Protein AF-A0A7C6RRM7-F1 (afdb_monomer)

Structure (mmCIF, N/CA/C/O backbone):
data_AF-A0A7C6RRM7-F1
#
_entry.id   AF-A0A7C6RRM7-F1
#
loop_
_atom_site.group_PDB
_atom_site.id
_atom_site.type_symbol
_atom_site.label_atom_id
_atom_site.label_alt_id
_atom_site.label_comp_id
_atom_site.label_asym_id
_atom_site.label_entity_id
_atom_site.label_seq_id
_atom_site.pdbx_PDB_ins_code
_atom_site.Cartn_x
_atom_site.Cartn_y
_atom_site.Cartn_z
_atom_site.occupancy
_atom_site.B_iso_or_equiv
_atom_site.auth_seq_id
_atom_site.auth_comp_id
_atom_site.auth_asym_id
_atom_site.auth_atom_id
_atom_site.pdbx_PDB_model_num
ATOM 1 N N . MET A 1 1 ? -4.087 -27.595 -9.707 1.00 68.62 1 MET A N 1
ATOM 2 C CA . MET A 1 1 ? -4.509 -26.189 -9.901 1.00 68.62 1 MET A CA 1
ATOM 3 C C . MET A 1 1 ? -3.865 -25.255 -8.878 1.00 68.62 1 MET A C 1
ATOM 5 O O . MET A 1 1 ? -2.987 -24.527 -9.290 1.00 68.62 1 MET A O 1
ATOM 9 N N . ARG A 1 2 ? -4.168 -25.316 -7.566 1.00 72.81 2 ARG A N 1
ATOM 10 C CA . ARG A 1 2 ? -3.547 -24.403 -6.569 1.00 72.81 2 ARG A CA 1
ATOM 11 C C . ARG A 1 2 ? -2.009 -24.411 -6.571 1.00 72.81 2 ARG A C 1
ATOM 13 O O . ARG A 1 2 ? -1.437 -23.334 -6.575 1.00 72.81 2 ARG A O 1
ATOM 20 N N . GLY A 1 3 ? -1.378 -25.591 -6.611 1.00 79.31 3 GLY A N 1
ATOM 21 C CA . GLY A 1 3 ? 0.086 -25.729 -6.716 1.00 79.31 3 GLY A CA 1
ATOM 22 C C . GLY A 1 3 ? 0.660 -25.016 -7.942 1.00 79.31 3 GLY A C 1
ATOM 23 O O . GLY A 1 3 ? 1.474 -24.122 -7.802 1.00 79.31 3 GLY A O 1
ATOM 24 N N . LEU A 1 4 ? 0.120 -25.308 -9.126 1.00 80.00 4 LEU A N 1
ATOM 25 C CA . LEU A 1 4 ? 0.524 -24.643 -10.371 1.00 80.00 4 LEU A CA 1
ATOM 26 C C . LEU A 1 4 ? 0.299 -23.122 -10.339 1.00 80.00 4 LEU A C 1
ATOM 28 O O . LEU A 1 4 ? 1.076 -22.380 -10.921 1.00 80.00 4 LEU A O 1
ATOM 32 N N . CYS A 1 5 ? -0.745 -22.642 -9.655 1.00 77.44 5 CYS A N 1
ATOM 33 C CA . CYS A 1 5 ? -0.981 -21.206 -9.505 1.00 77.44 5 CYS A CA 1
ATOM 34 C C . CYS A 1 5 ? 0.058 -20.536 -8.598 1.00 77.44 5 CYS A C 1
ATOM 36 O O . CYS A 1 5 ? 0.501 -19.448 -8.945 1.00 77.44 5 CYS A O 1
ATOM 38 N N . ILE A 1 6 ? 0.444 -21.151 -7.467 1.00 84.06 6 ILE A N 1
ATOM 39 C CA . ILE A 1 6 ? 1.493 -20.568 -6.612 1.00 84.06 6 ILE A CA 1
ATOM 40 C C . ILE A 1 6 ? 2.855 -20.652 -7.298 1.00 84.06 6 ILE A C 1
ATOM 42 O O . ILE A 1 6 ? 3.620 -19.711 -7.222 1.00 84.06 6 ILE A O 1
ATOM 46 N N . GLU A 1 7 ? 3.119 -21.725 -8.039 1.00 86.19 7 GLU A N 1
ATOM 47 C CA . GLU A 1 7 ? 4.369 -21.921 -8.773 1.00 86.19 7 GLU A CA 1
ATOM 48 C C . GLU A 1 7 ? 4.495 -20.941 -9.947 1.00 86.19 7 GLU A C 1
ATOM 50 O O . GLU A 1 7 ? 5.527 -20.304 -10.123 1.00 86.19 7 GLU A O 1
ATOM 55 N N . SER A 1 8 ? 3.414 -20.734 -10.705 1.00 85.25 8 SER A N 1
ATOM 56 C CA . SER A 1 8 ? 3.361 -19.711 -11.754 1.00 85.25 8 SER A CA 1
ATOM 57 C C . SER A 1 8 ? 3.483 -18.299 -11.183 1.00 85.25 8 SER A C 1
ATOM 59 O O . SER A 1 8 ? 4.168 -17.476 -11.774 1.00 85.25 8 SER A O 1
ATOM 61 N N . PHE A 1 9 ? 2.841 -18.012 -10.048 1.00 81.62 9 PHE A N 1
ATOM 62 C CA . PHE A 1 9 ? 2.938 -16.720 -9.365 1.00 81.62 9 PHE A CA 1
ATOM 63 C C . PHE A 1 9 ? 4.359 -16.469 -8.838 1.00 81.62 9 PHE A C 1
ATOM 65 O O . PHE A 1 9 ? 4.934 -15.413 -9.082 1.00 81.62 9 PHE A O 1
ATOM 72 N N . ASN A 1 10 ? 4.960 -17.466 -8.194 1.00 90.56 10 ASN A N 1
ATOM 73 C CA . ASN A 1 10 ? 6.333 -17.418 -7.706 1.00 90.56 10 ASN A CA 1
ATOM 74 C C . ASN A 1 10 ? 7.335 -17.214 -8.849 1.00 90.56 10 ASN A C 1
ATOM 76 O O . ASN A 1 10 ? 8.242 -16.401 -8.712 1.00 90.56 10 ASN A O 1
ATOM 80 N N . ASN A 1 11 ? 7.133 -17.867 -9.998 1.00 88.12 11 ASN A N 1
ATOM 81 C CA . ASN A 1 11 ? 7.973 -17.676 -11.183 1.00 88.12 11 ASN A CA 1
ATOM 82 C C . ASN A 1 11 ? 7.805 -16.293 -11.828 1.00 88.12 11 ASN A C 1
ATOM 84 O O . ASN A 1 11 ? 8.796 -15.685 -12.221 1.00 88.12 11 ASN A O 1
ATOM 88 N N . GLU A 1 12 ? 6.575 -15.784 -11.929 1.00 86.12 12 GLU A N 1
ATOM 89 C CA . GLU A 1 12 ? 6.289 -14.468 -12.522 1.00 86.12 12 GLU A CA 1
ATOM 90 C C . GLU A 1 12 ? 6.879 -13.326 -11.675 1.00 86.12 12 GLU A C 1
ATOM 92 O O . GLU A 1 12 ? 7.371 -12.332 -12.210 1.00 86.12 12 GLU A O 1
ATOM 97 N N . TYR A 1 13 ? 6.849 -13.474 -10.346 1.00 80.94 13 TYR A N 1
ATOM 98 C CA . TYR A 1 13 ? 7.206 -12.412 -9.401 1.00 80.94 13 TYR A CA 1
ATOM 99 C C . TYR A 1 13 ? 8.502 -12.662 -8.612 1.00 80.94 13 TYR A C 1
ATOM 101 O O . TYR A 1 13 ? 8.890 -11.813 -7.810 1.00 80.94 13 TYR A O 1
ATOM 109 N N . GLY A 1 14 ? 9.197 -13.781 -8.843 1.00 84.00 14 GLY A N 1
ATOM 110 C CA . GLY A 1 14 ? 10.448 -14.136 -8.160 1.00 84.00 14 GLY A CA 1
ATOM 111 C C . GLY A 1 14 ? 10.284 -14.368 -6.654 1.00 84.00 14 GLY A C 1
ATOM 112 O O . GLY A 1 14 ? 11.132 -13.942 -5.871 1.00 84.00 14 GLY A O 1
ATOM 113 N N . LEU A 1 15 ? 9.174 -14.983 -6.248 1.00 90.00 15 LEU A N 1
ATOM 114 C CA . LEU A 1 15 ? 8.825 -15.258 -4.849 1.00 90.00 15 LEU A CA 1
ATOM 115 C C . LEU A 1 15 ? 9.043 -16.739 -4.514 1.00 90.00 15 LEU A C 1
ATOM 117 O O . LEU A 1 15 ? 9.155 -17.567 -5.411 1.00 90.00 15 LEU A O 1
ATOM 121 N N . ASP A 1 16 ? 9.064 -17.081 -3.225 1.00 86.38 16 ASP A N 1
ATOM 122 C CA . ASP A 1 16 ? 9.155 -18.474 -2.750 1.00 86.38 16 ASP A CA 1
ATOM 123 C C . ASP A 1 16 ? 8.036 -18.792 -1.741 1.00 86.38 16 ASP A C 1
ATOM 125 O O . ASP A 1 16 ? 8.230 -19.378 -0.675 1.00 86.38 16 ASP A O 1
ATOM 129 N N . ASP A 1 17 ? 6.827 -18.316 -2.050 1.00 79.75 17 ASP A N 1
ATOM 130 C CA . ASP A 1 17 ? 5.671 -18.486 -1.179 1.00 79.75 17 ASP A CA 1
ATOM 131 C C . ASP A 1 17 ? 5.165 -19.933 -1.186 1.00 79.75 17 ASP A C 1
ATOM 133 O O . ASP A 1 17 ? 4.910 -20.533 -2.235 1.00 79.75 17 ASP A O 1
ATOM 137 N N . VAL A 1 18 ? 4.935 -20.482 0.011 1.00 83.12 18 VAL A N 1
ATOM 138 C CA . VAL A 1 18 ? 4.423 -21.845 0.203 1.00 83.12 18 VAL A CA 1
ATOM 139 C C . VAL A 1 18 ? 2.915 -21.836 0.458 1.00 83.12 18 VAL A C 1
ATOM 141 O O . VAL A 1 18 ? 2.377 -21.104 1.295 1.00 83.12 18 VAL A O 1
ATOM 144 N N . LEU A 1 19 ? 2.199 -22.724 -0.235 1.00 74.56 19 LEU A N 1
ATOM 145 C CA . LEU A 1 19 ? 0.764 -22.928 -0.043 1.00 74.56 19 LEU A CA 1
ATOM 146 C C . LEU A 1 19 ? 0.442 -23.441 1.366 1.00 74.56 19 LEU A C 1
ATOM 148 O O . LEU A 1 19 ? 0.685 -24.599 1.692 1.00 74.56 19 LEU A O 1
ATOM 152 N N . LYS A 1 20 ? -0.236 -22.609 2.165 1.00 72.56 20 LYS A N 1
ATOM 153 C CA . LYS A 1 20 ? -0.819 -23.039 3.447 1.00 72.56 20 LYS A CA 1
ATOM 154 C C . LYS A 1 20 ? -1.855 -24.154 3.259 1.00 72.56 20 LYS A C 1
ATOM 156 O O . LYS A 1 20 ? -2.631 -24.151 2.287 1.00 72.56 20 LYS A O 1
ATOM 161 N N . GLU A 1 21 ? -1.910 -25.040 4.253 1.00 68.81 21 GLU A N 1
ATOM 162 C CA . GLU A 1 21 ? -2.801 -26.199 4.309 1.00 68.81 21 GLU A CA 1
ATOM 163 C C . GLU A 1 21 ? -4.279 -25.806 4.120 1.00 68.81 21 GLU A C 1
ATOM 165 O O . GLU A 1 21 ? -4.737 -24.721 4.508 1.00 68.81 21 GLU A O 1
ATOM 170 N N . LYS A 1 22 ? -5.047 -26.665 3.439 1.00 62.25 22 LYS A N 1
ATOM 171 C CA . LYS A 1 22 ? -6.443 -26.370 3.098 1.00 62.25 22 LYS A CA 1
ATOM 172 C C . LYS A 1 22 ? -7.345 -26.642 4.303 1.00 62.25 22 LYS A C 1
ATOM 174 O O . LYS A 1 22 ? -7.806 -27.759 4.496 1.00 62.25 22 LYS A O 1
ATOM 179 N N . LEU A 1 23 ? -7.674 -25.592 5.048 1.00 58.84 23 LEU A N 1
ATOM 180 C CA . LEU A 1 23 ? -8.719 -25.656 6.071 1.00 58.84 23 LEU A CA 1
ATOM 181 C C . LEU A 1 23 ? -10.095 -25.927 5.434 1.00 58.84 23 LEU A C 1
ATOM 183 O O . LEU A 1 23 ? -10.412 -25.420 4.348 1.00 58.84 23 LEU A O 1
ATOM 187 N N . LYS A 1 24 ? -10.920 -26.739 6.105 1.00 58.12 24 LYS A N 1
ATOM 188 C CA . LYS A 1 24 ? -12.284 -27.075 5.666 1.00 58.12 24 LYS A CA 1
ATOM 189 C C . LYS A 1 24 ? -13.084 -25.777 5.465 1.00 58.12 24 LYS A C 1
ATOM 191 O O . LYS A 1 24 ? -13.143 -24.952 6.365 1.00 58.12 24 LYS A O 1
ATOM 196 N N . GLY A 1 25 ? -13.663 -25.586 4.274 1.00 56.91 25 GLY A N 1
ATOM 197 C CA . GLY A 1 25 ? -14.498 -24.416 3.953 1.00 56.91 25 GLY A CA 1
ATOM 198 C C . GLY A 1 25 ? -13.855 -23.318 3.094 1.00 56.91 25 GLY A C 1
ATOM 199 O O . GLY A 1 25 ? -14.568 -22.482 2.559 1.00 56.91 25 GLY A O 1
ATOM 200 N N . ARG A 1 26 ? -12.540 -23.349 2.847 1.00 50.28 26 ARG A N 1
ATOM 201 C CA . ARG A 1 26 ? -11.807 -22.266 2.152 1.00 50.28 26 ARG A CA 1
ATOM 202 C C . ARG A 1 26 ? -12.079 -22.048 0.644 1.00 50.28 26 ARG A C 1
ATOM 204 O O . ARG A 1 26 ? -11.378 -21.251 0.029 1.00 50.28 26 ARG A O 1
ATOM 211 N N . ASN A 1 27 ? -13.059 -22.737 0.052 1.00 49.09 27 ASN A N 1
ATOM 212 C CA . ASN A 1 27 ? -13.403 -22.640 -1.380 1.00 49.09 27 ASN A CA 1
ATOM 213 C C . ASN A 1 27 ? -14.927 -22.580 -1.648 1.00 49.09 27 ASN A C 1
ATOM 215 O O . ASN A 1 27 ? -15.350 -22.788 -2.783 1.00 49.09 27 ASN A O 1
ATOM 219 N N . LYS A 1 28 ? -15.758 -22.371 -0.621 1.00 54.41 28 LYS A N 1
ATOM 220 C CA . LYS A 1 28 ? -17.161 -21.970 -0.793 1.00 54.41 28 LYS A CA 1
ATOM 221 C C . LYS A 1 28 ? -17.294 -20.584 -0.185 1.00 54.41 28 LYS A C 1
ATOM 223 O O . LYS A 1 28 ? -16.720 -20.357 0.878 1.00 54.41 28 LYS A O 1
ATOM 228 N N . ASP A 1 29 ? -18.064 -19.709 -0.819 1.00 49.47 29 ASP A N 1
ATOM 229 C CA . ASP A 1 29 ? -18.588 -18.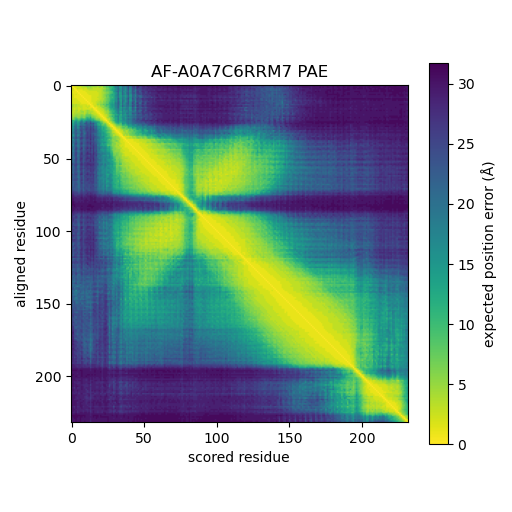530 -0.138 1.00 49.47 29 ASP A CA 1
ATOM 230 C C . ASP A 1 29 ? -19.500 -19.042 0.980 1.00 49.47 29 ASP A C 1
ATOM 232 O O . ASP A 1 29 ? -20.650 -19.418 0.759 1.00 49.47 29 ASP A O 1
ATOM 236 N N . ILE A 1 30 ? -18.934 -19.195 2.177 1.00 51.41 30 ILE A N 1
ATOM 237 C CA . ILE A 1 30 ? -19.696 -19.536 3.371 1.00 51.41 30 ILE A CA 1
ATOM 238 C C . ILE A 1 30 ? -20.401 -18.245 3.750 1.00 51.41 30 ILE A C 1
ATOM 240 O O . ILE A 1 30 ? -19.749 -17.265 4.119 1.00 51.41 30 ILE A O 1
ATOM 244 N N . ASN A 1 31 ? -21.727 -18.229 3.620 1.00 59.38 31 ASN A N 1
ATOM 245 C CA . ASN A 1 31 ? -22.521 -17.115 4.109 1.00 59.38 31 ASN A CA 1
ATOM 246 C C . ASN A 1 31 ? -22.167 -16.911 5.588 1.00 59.38 31 ASN A C 1
ATOM 248 O O . ASN A 1 31 ? -22.009 -17.886 6.320 1.00 59.38 31 ASN A O 1
ATOM 252 N N . SER A 1 32 ? -22.049 -15.671 6.062 1.00 54.38 32 SER A N 1
ATOM 253 C CA . SER A 1 32 ? -21.745 -15.414 7.477 1.00 54.38 32 SER A CA 1
ATOM 254 C C . SER A 1 32 ? -22.730 -16.117 8.427 1.00 54.38 32 SER A C 1
ATOM 256 O O . SER A 1 32 ? -22.376 -16.410 9.568 1.00 54.38 32 SER A O 1
ATOM 258 N N . LYS A 1 33 ? -23.942 -16.443 7.952 1.00 60.25 33 LYS A N 1
ATOM 259 C CA . LYS A 1 33 ? -24.956 -17.279 8.622 1.00 60.25 33 LYS A CA 1
ATOM 260 C C . LYS A 1 33 ? -24.525 -18.727 8.889 1.00 60.25 33 LYS A C 1
ATOM 262 O O . LYS A 1 33 ? -24.956 -19.286 9.887 1.00 60.25 33 LYS A O 1
ATOM 267 N N . ASP A 1 34 ? -23.648 -19.285 8.063 1.00 53.22 34 ASP A N 1
ATOM 268 C CA . ASP A 1 34 ? -23.194 -20.681 8.119 1.00 53.22 34 ASP A CA 1
ATOM 269 C C . ASP A 1 34 ? -21.857 -20.836 8.881 1.00 53.22 34 ASP A C 1
ATOM 271 O O . ASP A 1 34 ? -21.291 -21.926 8.970 1.00 53.22 34 ASP A O 1
ATOM 275 N N . MET A 1 35 ? -21.322 -19.739 9.434 1.00 66.50 35 MET A N 1
ATOM 276 C CA . MET A 1 35 ? -20.159 -19.746 10.324 1.00 66.50 35 MET A CA 1
ATOM 277 C C . MET A 1 35 ? -20.611 -19.811 11.788 1.00 66.50 35 MET A C 1
ATOM 279 O O . MET A 1 35 ? -20.735 -18.782 12.454 1.00 66.50 35 MET A O 1
ATOM 283 N N . ASP A 1 36 ? -20.806 -21.021 12.318 1.00 63.09 36 ASP A N 1
ATOM 284 C CA . ASP A 1 36 ? -21.292 -21.252 13.692 1.00 63.09 36 ASP A CA 1
ATOM 285 C C . ASP A 1 36 ? -20.522 -20.465 14.768 1.00 63.09 36 ASP A C 1
ATOM 287 O O . ASP A 1 36 ? -21.114 -19.961 15.723 1.00 63.09 36 ASP A O 1
ATOM 291 N N . GLY A 1 37 ? -19.199 -20.327 14.623 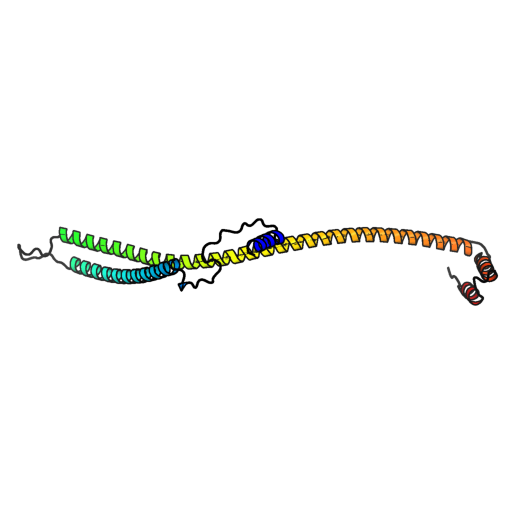1.00 66.75 37 GLY A N 1
ATOM 292 C CA . GLY A 1 37 ? -18.369 -19.545 15.547 1.00 66.75 37 GLY A CA 1
ATOM 293 C C . GLY A 1 37 ? -18.660 -18.042 15.490 1.00 66.75 37 GLY A C 1
ATOM 294 O O . GLY A 1 37 ? -18.801 -17.397 16.528 1.00 66.75 37 GLY A O 1
ATOM 295 N N . TYR A 1 38 ? -18.823 -17.496 14.283 1.00 62.19 38 TYR A N 1
ATOM 296 C CA . TYR A 1 38 ? -19.158 -16.088 14.072 1.00 62.19 38 TYR A CA 1
ATOM 297 C C . TYR A 1 38 ? -20.572 -15.771 14.573 1.00 62.19 38 TYR A C 1
ATOM 299 O O . TYR A 1 38 ? -20.766 -14.775 15.266 1.00 62.19 38 TYR A O 1
ATOM 307 N N . GLN A 1 39 ? -21.549 -16.646 14.307 1.00 70.12 39 GLN A N 1
ATOM 308 C CA . GLN A 1 39 ? -22.919 -16.467 14.796 1.00 70.12 39 GLN A CA 1
ATOM 309 C C . GLN A 1 39 ? -23.009 -16.539 16.321 1.00 70.12 39 GLN A C 1
ATOM 311 O O . GLN A 1 39 ? -23.685 -15.715 16.934 1.00 70.12 39 GLN A O 1
ATOM 316 N N . LYS A 1 40 ? -22.287 -17.469 16.962 1.00 71.25 40 LYS A N 1
ATOM 317 C CA . LYS A 1 40 ? -22.191 -17.523 18.431 1.00 71.25 40 LYS A CA 1
ATOM 318 C C . LYS A 1 40 ? -21.611 -16.233 19.003 1.00 71.25 40 LYS A C 1
ATOM 320 O O . LYS A 1 40 ? -22.203 -15.672 19.922 1.00 71.25 40 LYS A O 1
ATOM 325 N N . MET A 1 41 ? -20.512 -15.741 18.429 1.00 69.56 41 MET A N 1
ATOM 326 C CA . MET A 1 41 ? -19.883 -14.491 18.856 1.00 69.56 41 MET A CA 1
ATOM 327 C C . MET A 1 41 ? -20.827 -13.294 18.686 1.00 69.56 41 MET A C 1
ATOM 329 O O . MET A 1 41 ? -21.031 -12.544 19.635 1.00 69.56 41 MET A O 1
ATOM 333 N N . LYS A 1 42 ? -21.454 -13.149 17.511 1.00 71.12 42 LYS A N 1
ATOM 334 C CA . LYS A 1 42 ? -22.408 -12.072 17.216 1.00 71.12 42 LYS A CA 1
ATOM 335 C C . LYS A 1 42 ? -23.591 -12.079 18.185 1.00 71.12 42 LYS A C 1
ATOM 337 O O . LYS A 1 42 ? -23.916 -11.053 18.772 1.00 71.12 42 LYS A O 1
ATOM 342 N N . ASN A 1 43 ? -24.188 -13.247 18.416 1.00 74.44 43 ASN A N 1
ATOM 343 C CA . ASN A 1 43 ? -25.290 -13.399 19.365 1.00 74.44 43 ASN A CA 1
ATOM 344 C C . ASN A 1 43 ? -24.873 -13.069 20.804 1.00 74.44 43 ASN A C 1
ATOM 346 O O . ASN A 1 43 ? -25.682 -12.576 21.587 1.00 74.44 43 ASN A O 1
ATOM 350 N N . GLN A 1 44 ? -23.630 -13.368 21.179 1.00 70.19 44 GLN A N 1
ATOM 351 C CA . GLN A 1 44 ? -23.111 -13.071 22.508 1.00 70.19 44 GLN A CA 1
ATOM 352 C C . GLN A 1 44 ? -22.823 -11.579 22.694 1.00 70.19 44 GLN A C 1
ATOM 354 O O . GLN A 1 44 ? -23.139 -11.043 23.753 1.00 70.19 44 GLN A O 1
ATOM 359 N N . LEU A 1 45 ? -22.319 -10.906 21.658 1.00 72.50 45 LEU A N 1
ATOM 360 C CA . LEU A 1 45 ? -22.134 -9.456 21.644 1.00 72.50 45 LEU A CA 1
ATOM 361 C C . LEU A 1 45 ? -23.475 -8.728 21.804 1.00 72.50 45 LEU A C 1
ATOM 363 O O . LEU A 1 45 ? -23.614 -7.887 22.685 1.00 72.50 45 LEU A O 1
ATOM 367 N N . GLU A 1 46 ? -24.493 -9.137 21.042 1.00 76.56 46 GLU A N 1
ATOM 368 C CA . GLU A 1 46 ? -25.840 -8.560 21.130 1.00 76.56 46 GLU A CA 1
ATOM 369 C C . GLU A 1 46 ? -26.440 -8.741 22.535 1.00 76.56 46 GLU A C 1
ATOM 371 O O . GLU A 1 46 ? -26.953 -7.803 23.144 1.00 76.56 46 GLU A O 1
ATOM 376 N N . LYS A 1 47 ? -26.300 -9.944 23.113 1.00 76.50 47 LYS A N 1
ATOM 377 C CA . LYS A 1 47 ? -26.726 -10.222 24.495 1.00 76.50 47 LYS A CA 1
ATOM 378 C C . LYS A 1 47 ? -25.983 -9.362 25.514 1.00 76.50 47 LYS A C 1
ATOM 380 O O . LYS A 1 47 ? -26.586 -8.949 26.502 1.00 76.50 47 LYS A O 1
ATOM 385 N N . ASN A 1 48 ? -24.690 -9.129 25.314 1.00 76.94 48 ASN A N 1
ATOM 386 C CA . ASN A 1 48 ? -23.892 -8.304 26.212 1.00 76.94 48 ASN A CA 1
ATOM 387 C C . ASN A 1 48 ? -24.295 -6.829 26.113 1.00 76.94 48 ASN A C 1
ATOM 389 O O . ASN A 1 48 ? -24.457 -6.198 27.151 1.00 76.94 48 ASN A O 1
ATOM 393 N N . LYS A 1 49 ? -24.577 -6.315 24.911 1.00 78.25 49 LYS A N 1
ATOM 394 C CA . LYS A 1 49 ? -25.097 -4.957 24.706 1.00 78.25 49 LYS A CA 1
ATOM 395 C C . LYS A 1 49 ? -26.419 -4.725 25.443 1.00 78.25 49 LYS A C 1
ATOM 397 O O . LYS A 1 49 ? -26.541 -3.773 26.207 1.00 78.25 49 LYS A O 1
ATOM 402 N N . VAL A 1 50 ? -27.367 -5.657 25.315 1.00 82.12 50 VAL A N 1
ATOM 403 C CA . VAL A 1 50 ? -28.639 -5.604 26.061 1.00 82.12 50 VAL A CA 1
ATOM 404 C C . VAL A 1 50 ? -28.405 -5.640 27.576 1.00 82.12 50 VAL A C 1
ATOM 406 O O . VAL A 1 50 ? -29.055 -4.914 28.326 1.00 82.12 50 VAL A O 1
ATOM 409 N N . LYS A 1 51 ? -27.465 -6.467 28.055 1.00 80.31 51 LYS A N 1
ATOM 410 C CA . LYS A 1 51 ? -27.107 -6.505 29.482 1.00 80.31 51 LYS A CA 1
ATOM 411 C C . LYS A 1 51 ? -26.504 -5.184 29.963 1.00 80.31 51 LYS A C 1
ATOM 413 O O . LYS A 1 51 ? -26.841 -4.778 31.070 1.00 80.31 51 LYS A O 1
ATOM 418 N N . LEU A 1 52 ? -25.665 -4.528 29.156 1.00 82.00 52 LEU A N 1
ATOM 419 C CA . LEU A 1 52 ? -25.068 -3.220 29.460 1.00 82.00 52 LEU A CA 1
ATOM 420 C C . LEU A 1 52 ? -26.146 -2.128 29.567 1.00 82.00 52 LEU A C 1
ATOM 422 O O . LEU A 1 52 ? -26.169 -1.387 30.545 1.00 82.00 52 LEU A O 1
ATOM 426 N N . GLU A 1 53 ? -27.118 -2.089 28.652 1.00 83.31 53 GLU A N 1
ATOM 427 C CA . GLU A 1 53 ? -28.256 -1.154 28.739 1.00 83.31 53 GLU A CA 1
ATOM 428 C C . GLU A 1 53 ? -29.140 -1.406 29.972 1.00 83.31 53 GLU A C 1
ATOM 430 O O . GLU A 1 53 ? -29.605 -0.477 30.638 1.00 83.31 53 GLU A O 1
ATOM 435 N N . GLN A 1 54 ? -29.388 -2.672 30.318 1.00 83.94 54 GLN A N 1
ATOM 436 C CA . GLN A 1 54 ? -30.135 -3.016 31.531 1.00 83.94 54 GLN A CA 1
ATOM 437 C C . GLN A 1 54 ? -29.379 -2.625 32.804 1.00 83.94 54 GLN A C 1
ATOM 439 O O . GLN A 1 54 ? -29.990 -2.164 33.770 1.00 83.94 54 GLN A O 1
ATOM 444 N N . ALA A 1 55 ? -28.065 -2.826 32.809 1.00 81.88 55 ALA A N 1
ATOM 445 C CA . ALA A 1 55 ? -27.161 -2.420 33.871 1.00 81.88 55 ALA A CA 1
ATOM 446 C C . ALA A 1 55 ? -27.166 -0.898 34.073 1.00 81.88 55 ALA A C 1
ATOM 448 O O . ALA A 1 55 ? -27.338 -0.445 35.202 1.00 81.88 55 ALA A O 1
ATOM 449 N N . ASP A 1 56 ? -27.076 -0.125 32.991 1.00 83.69 56 ASP A N 1
ATOM 450 C CA . ASP A 1 56 ? -27.140 1.340 33.014 1.00 83.69 56 ASP A CA 1
ATOM 451 C C . ASP A 1 56 ? -28.454 1.845 33.631 1.00 83.69 56 ASP A C 1
ATOM 453 O O . ASP A 1 56 ? -28.472 2.661 34.553 1.00 83.69 56 ASP A O 1
ATOM 457 N N . ASN A 1 57 ? -29.581 1.272 33.200 1.00 87.62 57 ASN A N 1
ATOM 458 C CA . ASN A 1 57 ? -30.893 1.608 33.750 1.00 87.62 57 ASN A CA 1
ATOM 459 C C . ASN A 1 57 ? -31.022 1.255 35.241 1.00 87.62 57 ASN A C 1
ATOM 461 O O . ASN A 1 57 ? -31.641 1.999 36.003 1.00 87.62 57 ASN A O 1
ATOM 465 N N . LYS A 1 58 ? -30.458 0.120 35.674 1.00 87.06 58 LYS A N 1
ATOM 466 C CA . LYS A 1 58 ? -30.420 -0.260 37.096 1.00 87.06 58 LYS A CA 1
ATOM 467 C C . LYS A 1 58 ? -29.532 0.681 37.902 1.00 87.06 58 LYS A C 1
ATOM 469 O O . LYS A 1 58 ? -29.926 1.058 38.999 1.00 87.06 58 LYS A O 1
ATOM 474 N N . SER A 1 59 ? -28.398 1.090 37.346 1.00 88.50 59 SER A N 1
ATOM 475 C CA . SER A 1 59 ? -27.478 2.035 37.971 1.00 88.50 59 SER A CA 1
ATOM 476 C C . SER A 1 59 ? -28.133 3.400 38.204 1.00 88.50 59 SER A C 1
ATOM 478 O O . SER A 1 59 ? -28.075 3.920 39.315 1.00 88.50 59 SER A O 1
ATOM 480 N N . LYS A 1 60 ? -28.860 3.943 37.217 1.00 88.81 60 LYS A N 1
ATOM 481 C CA . LYS A 1 60 ? -29.627 5.198 37.365 1.00 88.81 60 LYS A CA 1
ATOM 482 C C . LYS A 1 60 ? -30.698 5.117 38.458 1.00 88.81 60 LYS A C 1
ATOM 484 O O . LYS A 1 60 ? -30.887 6.058 39.229 1.00 88.81 60 LYS A O 1
ATOM 489 N N . LYS A 1 61 ? -31.395 3.977 38.544 1.00 89.56 61 LYS A N 1
ATOM 490 C CA . LYS A 1 61 ? -32.381 3.727 39.608 1.00 89.56 61 LYS A CA 1
ATOM 491 C C . LYS A 1 61 ? -31.719 3.640 40.979 1.00 89.56 61 LYS A C 1
ATOM 493 O O . LYS A 1 61 ? -32.226 4.238 41.918 1.00 89.56 61 LYS A O 1
ATOM 498 N N . LEU A 1 62 ? -30.594 2.931 41.076 1.00 90.50 62 LEU A N 1
ATOM 499 C CA . LEU A 1 62 ? -29.830 2.804 42.313 1.00 90.50 62 LEU A CA 1
ATOM 500 C C . LEU A 1 62 ? -29.343 4.168 42.806 1.00 90.50 62 LEU A C 1
ATOM 502 O O . LEU A 1 62 ? -29.461 4.453 43.988 1.00 90.50 62 LEU A O 1
ATOM 506 N N . ASP A 1 63 ? -28.892 5.032 41.897 1.00 87.19 63 ASP A N 1
ATOM 507 C CA . ASP A 1 63 ? -28.467 6.396 42.221 1.00 87.19 63 ASP A CA 1
ATOM 508 C C . ASP A 1 63 ? -29.610 7.219 42.830 1.00 87.19 63 ASP A C 1
ATOM 510 O O . ASP A 1 63 ? -29.456 7.862 43.869 1.00 87.19 63 ASP A O 1
ATOM 514 N N . THR A 1 64 ? -30.797 7.119 42.223 1.00 89.12 64 THR A N 1
ATOM 515 C CA . THR A 1 64 ? -32.020 7.767 42.717 1.00 89.12 64 THR A CA 1
ATOM 516 C C . THR A 1 64 ? -32.384 7.255 44.112 1.00 89.12 64 THR A C 1
ATOM 518 O O . THR A 1 64 ? -32.532 8.051 45.035 1.00 89.12 64 THR A O 1
ATOM 521 N N . SER A 1 65 ? -32.443 5.933 44.300 1.00 88.38 65 SER A N 1
ATOM 522 C CA . SER A 1 65 ? -32.765 5.325 45.596 1.00 88.38 65 SER A CA 1
ATOM 523 C C . SER A 1 65 ? -31.725 5.638 46.676 1.00 88.38 65 SER A C 1
ATOM 525 O O . SER A 1 65 ? -32.091 5.897 47.818 1.00 88.38 65 SER A O 1
ATOM 527 N N . SER A 1 66 ? -30.434 5.664 46.339 1.00 88.81 66 SER A N 1
ATOM 528 C CA . SER A 1 66 ? -29.376 6.048 47.280 1.00 88.81 66 SER A CA 1
ATOM 529 C C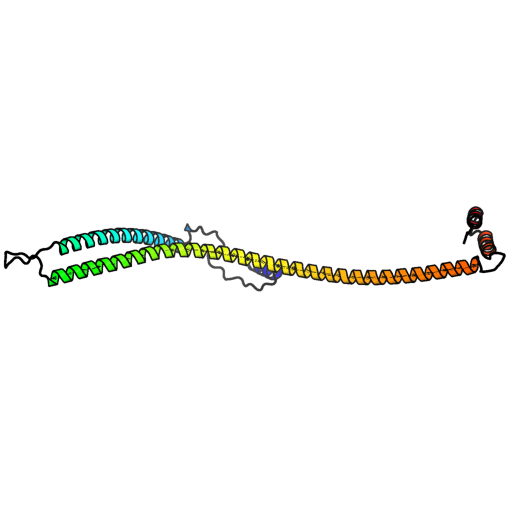 . SER A 1 66 ? -29.465 7.523 47.681 1.00 88.81 66 SER A C 1
ATOM 531 O O . SER A 1 66 ? -29.147 7.870 48.817 1.00 88.81 66 SER A O 1
ATOM 533 N N . ASN A 1 67 ? -29.910 8.409 46.786 1.00 88.06 67 ASN A N 1
ATOM 534 C CA . ASN A 1 67 ? -30.184 9.804 47.135 1.00 88.06 67 ASN A CA 1
ATOM 535 C C . ASN A 1 67 ? -31.395 9.924 48.069 1.00 88.06 67 ASN A C 1
ATOM 537 O O . ASN A 1 67 ? -31.278 10.552 49.116 1.00 88.06 67 ASN A O 1
ATOM 541 N N . GLU A 1 68 ? -32.497 9.236 47.763 1.00 87.00 68 GLU A N 1
ATOM 542 C CA . GLU A 1 68 ? -33.695 9.204 48.616 1.00 87.00 68 GLU A CA 1
ATOM 543 C C . GLU A 1 68 ? -33.395 8.671 50.029 1.00 87.00 68 GLU A C 1
ATOM 545 O O . GLU A 1 68 ? -33.864 9.232 51.018 1.00 87.00 68 GLU A O 1
ATOM 550 N N . ILE A 1 69 ? -32.581 7.614 50.154 1.00 85.94 69 ILE A N 1
ATOM 551 C CA . ILE A 1 69 ? -32.188 7.063 51.460 1.00 85.94 69 ILE A CA 1
ATOM 552 C C . ILE A 1 69 ? -31.297 8.047 52.231 1.00 85.94 69 ILE A C 1
ATOM 554 O O . ILE A 1 69 ? -31.512 8.229 53.430 1.00 85.94 69 ILE A O 1
ATOM 558 N N . ASN A 1 70 ? -30.345 8.719 51.573 1.00 85.31 70 ASN A N 1
ATOM 559 C CA . ASN A 1 70 ? -29.544 9.768 52.221 1.00 85.31 70 ASN A CA 1
ATOM 560 C C . ASN A 1 70 ? -30.411 10.946 52.693 1.00 85.31 70 ASN A C 1
ATOM 562 O O . ASN A 1 70 ? -30.187 11.485 53.779 1.00 85.31 70 ASN A O 1
ATOM 566 N N . ASP A 1 71 ? -31.436 11.318 51.928 1.00 83.25 71 ASP A N 1
ATOM 567 C CA . ASP A 1 71 ? -32.385 12.359 52.325 1.00 83.25 71 ASP A CA 1
ATOM 568 C C . ASP A 1 71 ? -33.221 11.921 53.539 1.00 83.25 71 ASP A C 1
ATOM 570 O O . ASP A 1 71 ? -33.445 12.705 54.461 1.00 83.25 71 ASP A O 1
ATOM 574 N N . ILE A 1 72 ? -33.643 10.655 53.606 1.00 83.00 72 ILE A N 1
ATOM 575 C CA . ILE A 1 72 ? -34.330 10.107 54.787 1.00 83.00 72 ILE A CA 1
ATOM 576 C C . ILE A 1 72 ? -33.395 10.111 56.007 1.00 83.00 72 ILE A C 1
ATOM 578 O O . ILE A 1 72 ? -33.798 10.559 57.083 1.00 83.00 72 ILE A O 1
ATOM 582 N N . LEU A 1 73 ? -32.148 9.654 55.846 1.00 82.44 73 LEU A N 1
ATOM 583 C CA . LEU A 1 73 ? -31.147 9.596 56.919 1.00 82.44 73 LEU A CA 1
ATOM 584 C C . LEU A 1 73 ? -30.810 10.985 57.476 1.00 82.44 73 LEU A C 1
ATOM 586 O O . LEU A 1 73 ? -30.764 11.168 58.695 1.00 82.44 73 LEU A O 1
ATOM 590 N N . SER A 1 74 ? -30.646 11.982 56.606 1.00 77.00 74 SER A N 1
ATOM 591 C CA . SER A 1 74 ? -30.354 13.364 57.010 1.00 77.00 74 SER A CA 1
ATOM 592 C C . SER A 1 74 ? -31.531 14.045 57.721 1.00 77.00 74 SER A C 1
ATOM 594 O O . SER A 1 74 ? -31.318 14.844 58.635 1.00 77.00 74 SER A O 1
ATOM 596 N N . ASN A 1 75 ? -32.772 13.689 57.368 1.00 76.69 75 ASN A N 1
ATOM 597 C CA . ASN A 1 75 ? -33.989 14.243 57.969 1.00 76.69 75 ASN A CA 1
ATOM 598 C C . ASN A 1 75 ? -34.440 13.539 59.268 1.00 76.69 75 ASN A C 1
ATOM 600 O O . ASN A 1 75 ? -35.323 14.055 59.966 1.00 76.69 75 ASN A O 1
ATOM 604 N N . LEU A 1 76 ? -33.845 12.396 59.637 1.00 74.50 76 LEU A N 1
ATOM 605 C CA . LEU A 1 76 ? -34.104 11.722 60.917 1.00 74.50 76 LEU A CA 1
ATOM 606 C C . LEU A 1 76 ? -33.626 12.589 62.102 1.00 74.50 76 LEU A C 1
ATOM 608 O O . LEU A 1 76 ? -32.446 12.921 62.217 1.00 74.50 76 LEU A O 1
ATOM 612 N N . LYS A 1 77 ? -34.544 12.938 63.019 1.00 60.50 77 LYS A N 1
ATOM 613 C CA . LYS A 1 77 ? -34.262 13.707 64.252 1.00 60.50 77 LYS A CA 1
ATOM 614 C C . LYS A 1 77 ? -34.234 12.815 65.498 1.00 60.50 77 LYS A C 1
ATOM 616 O O . LYS A 1 77 ? -35.011 11.868 65.607 1.00 60.50 77 LYS A O 1
ATOM 621 N N . GLN A 1 78 ? -33.422 13.193 66.492 1.00 55.59 78 GLN A N 1
ATOM 622 C CA . GLN A 1 78 ? -33.460 12.607 67.839 1.00 55.59 78 GLN A CA 1
ATOM 623 C C . GLN A 1 78 ? -34.843 12.810 68.491 1.00 55.59 78 GLN A C 1
ATOM 625 O O . GLN A 1 78 ? -35.322 13.938 68.637 1.00 55.59 78 GLN A O 1
ATOM 630 N N . SER A 1 79 ? -35.477 11.711 68.911 1.00 53.97 79 SER A N 1
ATOM 631 C CA . SER A 1 79 ? -36.704 11.721 69.719 1.00 53.97 79 SER A CA 1
ATOM 632 C C . SER A 1 79 ? -36.467 12.453 71.042 1.00 53.97 79 SER A C 1
ATOM 634 O O . SER A 1 79 ? -35.597 12.066 71.818 1.00 53.97 79 SER A O 1
ATOM 636 N N . LYS A 1 80 ? -37.263 13.491 71.330 1.00 54.59 80 LYS A N 1
ATOM 637 C CA . LYS A 1 80 ? -37.191 14.234 72.601 1.00 54.59 80 LYS A CA 1
ATOM 638 C C . LYS A 1 80 ? -37.969 13.585 73.759 1.00 54.59 80 LYS A C 1
ATOM 640 O O . LYS A 1 80 ? -37.901 14.114 74.862 1.00 54.59 80 LYS A O 1
ATOM 645 N N . LEU A 1 81 ? -38.752 12.515 73.543 1.00 53.50 81 LEU A N 1
ATOM 646 C CA . LEU A 1 81 ? -39.886 12.229 74.445 1.00 53.50 81 LEU A CA 1
ATOM 647 C C . LEU A 1 81 ? -40.167 10.769 74.853 1.00 53.50 81 LEU A C 1
ATOM 649 O O . LEU A 1 81 ? -41.095 10.579 75.634 1.00 53.50 81 LEU A O 1
ATOM 653 N N . ASN A 1 82 ? -39.424 9.731 74.436 1.00 47.84 82 ASN A N 1
ATOM 654 C CA . ASN A 1 82 ? -39.727 8.377 74.946 1.00 47.84 82 ASN A CA 1
ATOM 655 C C . ASN A 1 82 ? -38.516 7.433 75.053 1.00 47.84 82 ASN A C 1
ATOM 657 O O . ASN A 1 82 ? -37.805 7.219 74.076 1.00 47.84 82 ASN A O 1
ATOM 661 N N . LYS A 1 83 ? -38.309 6.836 76.240 1.00 49.38 83 LYS A N 1
ATOM 662 C CA . LYS A 1 83 ? -37.178 5.934 76.563 1.00 49.38 83 LYS A CA 1
ATOM 663 C C . LYS A 1 83 ? -37.249 4.562 75.873 1.00 49.38 83 LYS A C 1
ATOM 665 O O . LYS A 1 83 ? -36.239 3.874 75.833 1.00 49.38 83 LYS A O 1
ATOM 670 N N . ASN A 1 84 ? -38.400 4.191 75.304 1.00 45.75 84 ASN A N 1
ATOM 671 C CA . ASN A 1 84 ? -38.622 2.876 74.682 1.00 45.75 84 ASN A CA 1
ATOM 672 C C . ASN A 1 84 ? -38.872 2.938 73.164 1.00 45.75 84 ASN A C 1
ATOM 674 O O . ASN A 1 84 ? -39.367 1.977 72.582 1.00 45.75 84 ASN A O 1
ATOM 678 N N .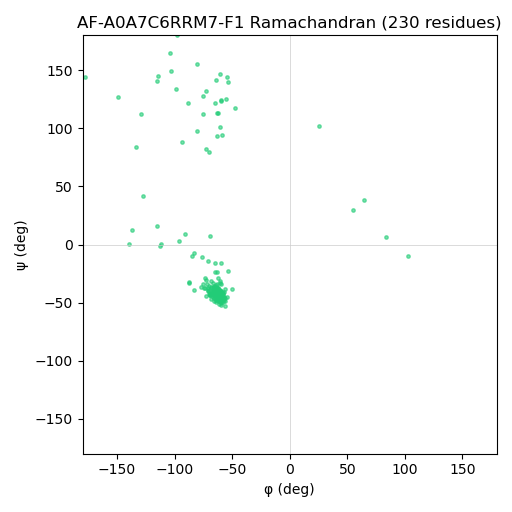 THR A 1 85 ? -38.553 4.050 72.500 1.00 47.72 85 THR A N 1
ATOM 679 C CA . THR A 1 85 ? -38.662 4.154 71.035 1.00 47.72 85 THR A CA 1
ATOM 680 C C . THR A 1 85 ? -37.381 4.776 70.493 1.00 47.72 85 THR A C 1
ATOM 682 O O . THR A 1 85 ? -37.274 5.989 70.320 1.00 47.72 85 THR A O 1
ATOM 685 N N . TYR A 1 86 ? -36.368 3.934 70.285 1.00 51.09 86 TYR A N 1
ATOM 686 C CA . TYR A 1 86 ? -35.185 4.306 69.515 1.00 51.09 86 TYR A CA 1
ATOM 687 C C . TYR A 1 86 ? -35.640 4.617 68.082 1.00 51.09 86 TYR A C 1
ATOM 689 O O . TYR A 1 86 ? -36.127 3.725 67.396 1.00 51.09 86 TYR A O 1
ATOM 697 N N . LEU A 1 87 ? -35.541 5.877 67.644 1.00 61.69 87 LEU A N 1
ATOM 698 C CA . LEU A 1 87 ? -35.888 6.260 66.265 1.00 61.69 87 LEU A CA 1
ATOM 699 C C . LEU A 1 87 ? -34.796 5.813 65.270 1.00 61.69 87 LEU A C 1
ATOM 701 O O . LEU A 1 87 ? -35.106 5.411 64.158 1.00 61.69 87 LEU A O 1
ATOM 705 N N . LEU A 1 88 ? -33.540 5.834 65.712 1.00 67.62 88 LEU A N 1
ATOM 706 C CA . LEU A 1 88 ? -32.337 5.164 65.203 1.00 67.62 88 LEU A CA 1
ATOM 707 C C . LEU A 1 88 ? -31.230 5.565 66.200 1.00 67.62 88 LEU A C 1
ATOM 709 O O . LEU A 1 88 ? -31.285 6.685 66.716 1.00 67.62 88 LEU A O 1
ATOM 713 N N . ASN A 1 89 ? -30.266 4.703 66.538 1.00 73.62 89 ASN A N 1
ATOM 714 C CA . ASN A 1 89 ? -29.103 5.172 67.309 1.00 73.62 89 ASN A CA 1
ATOM 715 C C . ASN A 1 89 ? -28.085 5.847 66.360 1.00 73.62 89 ASN A C 1
ATOM 717 O O . ASN A 1 89 ? -28.088 5.583 65.157 1.00 73.62 89 ASN A O 1
ATOM 721 N N . GLU A 1 90 ? -27.254 6.751 66.885 1.00 74.69 90 GLU A N 1
ATOM 722 C CA . GLU A 1 90 ? -26.345 7.571 66.064 1.00 74.69 90 GLU A CA 1
ATOM 723 C C . GLU A 1 90 ? -25.267 6.729 65.362 1.00 74.69 90 GLU A C 1
ATOM 725 O O . GLU A 1 90 ? -24.922 6.984 64.213 1.00 74.69 90 GLU A O 1
ATOM 730 N N . GLU A 1 91 ? -24.769 5.677 66.016 1.00 78.00 91 GLU A N 1
ATOM 731 C CA . GLU A 1 91 ? -23.768 4.781 65.427 1.00 78.00 91 GLU A CA 1
ATOM 732 C C . GLU A 1 91 ? -24.316 4.014 64.219 1.00 78.00 91 GLU A C 1
ATOM 734 O O . GLU A 1 91 ? -23.637 3.883 63.202 1.00 78.00 91 GLU A O 1
ATOM 739 N N . ASP A 1 92 ? -25.548 3.516 64.305 1.00 80.69 92 ASP A N 1
ATOM 740 C CA . ASP A 1 92 ? -26.205 2.798 63.216 1.00 80.69 92 ASP A CA 1
ATOM 741 C C . ASP A 1 92 ? -26.619 3.754 62.093 1.00 80.69 92 ASP A C 1
ATOM 743 O O . ASP A 1 92 ? -26.551 3.372 60.925 1.00 80.69 92 ASP A O 1
ATOM 747 N N . LYS A 1 93 ? -26.947 5.016 62.412 1.00 81.31 93 LYS A N 1
ATOM 748 C CA . LYS A 1 93 ? -27.121 6.078 61.411 1.00 81.31 93 LYS A CA 1
ATOM 749 C C . LYS A 1 93 ? -25.837 6.290 60.604 1.00 81.31 93 LYS A C 1
ATOM 751 O O . LYS A 1 93 ? -25.876 6.203 59.381 1.00 81.31 93 LYS A O 1
ATOM 756 N N . ILE A 1 94 ? -24.704 6.483 61.282 1.00 82.69 94 ILE A N 1
ATOM 757 C CA . ILE A 1 94 ? -23.395 6.689 60.643 1.00 82.69 94 ILE A CA 1
ATOM 758 C C . ILE A 1 94 ? -22.999 5.474 59.787 1.00 82.69 94 ILE A C 1
ATOM 760 O O . ILE A 1 94 ? -22.480 5.634 58.682 1.00 82.69 94 ILE A O 1
ATOM 764 N N . LYS A 1 95 ? -23.261 4.242 60.255 1.00 86.31 95 LYS A N 1
ATOM 765 C CA . LYS A 1 95 ? -23.017 3.022 59.459 1.00 86.31 95 LYS A CA 1
ATOM 766 C C . LYS A 1 95 ? -23.853 2.992 58.178 1.00 86.31 95 LYS A C 1
ATOM 768 O O . LYS A 1 95 ? -23.334 2.591 57.139 1.00 86.31 95 LYS A O 1
ATOM 773 N N . LEU A 1 96 ? -25.125 3.392 58.247 1.00 87.12 96 LEU A N 1
ATOM 774 C CA . LEU A 1 96 ? -26.007 3.441 57.081 1.00 87.12 96 LEU A CA 1
ATOM 775 C C . LEU A 1 96 ? -25.600 4.542 56.101 1.00 87.12 96 LEU A C 1
ATOM 777 O O . LEU A 1 96 ? -25.544 4.267 54.909 1.00 87.12 96 LEU A O 1
ATOM 781 N N . GLU A 1 97 ? -25.259 5.740 56.580 1.00 84.81 97 GLU A N 1
ATOM 782 C CA . GLU A 1 97 ? -24.735 6.825 55.734 1.00 84.81 97 GLU A CA 1
ATOM 783 C C . GLU A 1 97 ? -23.473 6.371 54.992 1.00 84.81 97 GLU A C 1
ATOM 785 O O . GLU A 1 97 ? -23.400 6.469 53.768 1.00 84.81 97 GLU A O 1
ATOM 790 N N . LYS A 1 98 ? -22.530 5.748 55.710 1.00 89.06 98 LYS A N 1
ATOM 791 C CA . LYS A 1 98 ? -21.316 5.191 55.107 1.00 89.06 98 LYS A CA 1
ATOM 792 C C . LYS A 1 98 ? -21.628 4.120 54.057 1.00 89.06 98 LYS A C 1
ATOM 794 O O . LYS A 1 98 ? -21.018 4.117 52.993 1.00 89.06 98 LYS A O 1
ATOM 799 N N . TYR A 1 99 ? -22.570 3.220 54.337 1.00 89.44 99 TYR A N 1
ATOM 800 C CA . TYR A 1 99 ? -22.988 2.198 53.376 1.00 89.44 99 TYR A CA 1
ATOM 801 C C . TYR A 1 99 ? -23.594 2.819 52.112 1.00 89.44 99 TYR A C 1
ATOM 803 O O . TYR A 1 99 ? -23.259 2.406 51.005 1.00 89.44 99 TYR A O 1
ATOM 811 N N . VAL A 1 100 ? -24.459 3.827 52.252 1.00 91.31 100 VAL A N 1
ATOM 812 C CA . VAL A 1 100 ? -25.062 4.502 51.096 1.00 91.31 100 VAL A CA 1
ATOM 813 C C . VAL A 1 100 ? -24.005 5.247 50.278 1.00 91.31 100 VAL A C 1
ATOM 815 O O . VAL A 1 100 ? -24.055 5.204 49.048 1.00 91.31 100 VAL A O 1
ATOM 818 N N . ASP A 1 101 ? -23.014 5.860 50.925 1.00 88.38 101 ASP A N 1
ATOM 819 C CA . ASP A 1 101 ? -21.885 6.492 50.238 1.00 88.38 101 ASP A CA 1
ATOM 820 C C . ASP A 1 101 ? -21.018 5.467 49.487 1.00 88.38 101 ASP A C 1
ATOM 822 O O . ASP A 1 101 ? -20.682 5.683 48.321 1.00 88.38 101 ASP A O 1
ATOM 826 N N . GLU A 1 102 ? -20.721 4.312 50.094 1.00 90.12 102 GLU A N 1
ATOM 827 C CA . GLU A 1 102 ? -20.026 3.201 49.424 1.00 90.12 102 GLU A CA 1
ATOM 828 C C . GLU A 1 102 ? -20.821 2.684 48.211 1.00 90.12 102 GLU A C 1
ATOM 830 O O . GLU A 1 102 ? -20.242 2.427 47.149 1.00 90.12 102 GLU A O 1
ATOM 835 N N . VAL A 1 103 ? -22.152 2.591 48.323 1.00 91.81 103 VAL A N 1
ATOM 836 C CA . VAL A 1 103 ? -23.040 2.226 47.208 1.00 91.81 103 VAL A CA 1
ATOM 837 C C . VAL A 1 103 ? -22.982 3.271 46.093 1.00 91.81 103 VAL A C 1
ATOM 839 O O . VAL A 1 103 ? -22.893 2.890 44.927 1.00 91.81 103 VAL A O 1
ATOM 842 N N . LYS A 1 104 ? -22.993 4.571 46.414 1.00 88.50 104 LYS A N 1
ATOM 843 C CA . LYS A 1 104 ? -22.885 5.655 45.420 1.00 88.50 104 LYS A CA 1
ATOM 844 C C . LYS A 1 104 ? -21.550 5.629 44.682 1.00 88.50 104 LYS A C 1
ATOM 846 O O . LYS A 1 104 ? -21.540 5.705 43.456 1.00 88.50 104 LYS A O 1
ATOM 851 N N . ILE A 1 105 ? -20.440 5.478 45.408 1.00 89.88 105 ILE A N 1
ATOM 852 C CA . ILE A 1 105 ? -19.099 5.370 44.813 1.00 89.88 105 ILE A CA 1
ATOM 853 C C . ILE A 1 105 ? -19.037 4.155 43.884 1.00 89.88 105 ILE A C 1
ATOM 855 O O . ILE A 1 105 ? -18.700 4.294 42.712 1.00 89.88 105 ILE A O 1
ATOM 859 N N . THR A 1 106 ? -19.470 2.985 44.361 1.00 87.31 106 THR A N 1
ATOM 860 C CA . THR A 1 106 ? -19.475 1.750 43.559 1.00 87.31 106 THR A CA 1
ATOM 861 C C . THR A 1 106 ? -20.353 1.884 42.312 1.00 87.31 106 THR A C 1
ATOM 863 O O . THR A 1 106 ? -20.003 1.405 41.235 1.00 87.31 106 THR A O 1
ATOM 866 N N . ASN A 1 107 ? -21.508 2.544 42.437 1.00 90.88 107 ASN A N 1
ATOM 867 C CA . ASN A 1 107 ? -22.414 2.781 41.319 1.00 90.88 107 ASN A CA 1
ATOM 868 C C . ASN A 1 107 ? -21.794 3.713 40.267 1.00 90.88 107 ASN A C 1
ATOM 870 O O . ASN A 1 107 ? -21.969 3.482 39.072 1.00 90.88 107 ASN A O 1
ATOM 874 N N . LYS A 1 108 ? -21.036 4.725 40.699 1.00 87.81 108 LYS A N 1
ATOM 875 C CA . LYS A 1 108 ? -20.287 5.612 39.809 1.00 87.81 108 LYS A CA 1
ATOM 876 C C . LYS A 1 108 ? -19.172 4.867 39.071 1.00 87.81 108 LYS A C 1
ATOM 878 O O . LYS A 1 108 ? -19.121 4.942 37.845 1.00 87.81 108 LYS A O 1
ATOM 883 N N . ASP A 1 109 ? -18.356 4.087 39.780 1.00 83.31 109 ASP A N 1
ATOM 884 C CA . ASP A 1 109 ? -17.303 3.258 39.169 1.00 83.31 109 ASP A CA 1
ATOM 885 C C . ASP A 1 109 ? -17.894 2.301 38.117 1.00 83.31 109 ASP A C 1
ATOM 887 O O . ASP A 1 109 ? -17.338 2.095 37.034 1.00 83.31 109 ASP A O 1
ATOM 891 N N . PHE A 1 110 ? -19.080 1.756 38.398 1.00 88.12 110 PHE A N 1
ATOM 892 C CA . PHE A 1 110 ? -19.810 0.906 37.465 1.00 88.12 110 PHE A CA 1
ATOM 893 C C . PHE A 1 110 ? -20.276 1.650 36.200 1.00 88.12 110 PHE A C 1
ATOM 895 O O . PHE A 1 110 ? -20.164 1.108 35.097 1.00 88.12 110 PHE A O 1
ATOM 902 N N . GLN A 1 111 ? -20.774 2.886 36.325 1.00 85.75 111 GLN A N 1
ATOM 903 C CA . GLN A 1 111 ? -21.143 3.722 35.173 1.00 85.75 111 GLN A CA 1
ATOM 904 C C . GLN A 1 111 ? -19.931 4.040 34.292 1.00 85.75 111 GLN A C 1
ATOM 906 O O . GLN A 1 111 ? -20.019 3.943 33.065 1.00 85.75 111 GLN A O 1
ATOM 911 N N . GLU A 1 112 ? -18.792 4.363 34.907 1.00 84.56 112 GLU A N 1
ATOM 912 C CA . GLU A 1 112 ? -17.535 4.619 34.198 1.00 84.56 112 GLU A CA 1
ATOM 913 C C . GLU A 1 112 ? -17.051 3.363 33.450 1.00 84.56 112 GLU A C 1
ATOM 915 O O . GLU A 1 112 ? -16.736 3.434 32.258 1.00 84.56 112 GLU A O 1
ATOM 920 N N . MET A 1 113 ? -17.092 2.183 34.085 1.00 82.69 113 MET A N 1
ATOM 921 C CA . MET A 1 113 ? -16.790 0.903 33.426 1.00 82.69 113 MET A CA 1
ATOM 922 C C . MET A 1 113 ? -17.732 0.594 32.255 1.00 82.69 113 MET A C 1
ATOM 924 O O . MET A 1 113 ? -17.285 0.090 31.222 1.00 82.69 113 MET A O 1
ATOM 928 N N . ASN A 1 114 ? -19.026 0.891 32.387 1.00 81.75 114 ASN A N 1
ATOM 929 C CA . ASN A 1 114 ? -20.006 0.679 31.321 1.00 81.75 114 ASN A CA 1
ATOM 930 C C . ASN A 1 114 ? -19.703 1.561 30.095 1.00 81.75 114 ASN A C 1
ATOM 932 O O . ASN A 1 114 ? -19.689 1.074 28.962 1.00 81.75 114 ASN A O 1
ATOM 936 N N . LEU A 1 115 ? -19.382 2.841 30.320 1.00 79.94 115 LEU A N 1
ATOM 937 C CA . LEU A 1 115 ? -18.984 3.778 29.266 1.00 79.94 115 LEU A CA 1
ATOM 938 C C . LEU A 1 115 ? -17.696 3.329 28.556 1.00 79.94 115 LEU A C 1
ATOM 940 O O . LEU A 1 115 ? -17.618 3.357 27.323 1.00 79.94 115 LEU A O 1
ATOM 944 N N . LEU A 1 116 ? -16.701 2.874 29.323 1.00 75.69 116 LEU A N 1
ATOM 945 C CA . LEU A 1 116 ? -15.466 2.309 28.780 1.00 75.69 116 LEU A CA 1
ATOM 946 C C . LEU A 1 116 ? -15.749 1.068 27.925 1.00 75.69 116 LEU A C 1
ATOM 948 O O . LEU A 1 116 ? -15.214 0.961 26.824 1.00 75.69 116 LEU A O 1
ATOM 952 N N . SER A 1 117 ? -16.629 0.170 28.380 1.00 78.75 117 SER A N 1
ATOM 953 C CA . SER A 1 117 ? -16.993 -1.040 27.632 1.00 78.75 117 SER A CA 1
ATOM 954 C C . SER A 1 117 ? -17.581 -0.719 26.256 1.00 78.75 117 SER A C 1
ATOM 956 O O . SER A 1 117 ? -17.194 -1.345 25.274 1.00 78.75 117 SER A O 1
ATOM 958 N N . VAL A 1 118 ? -18.483 0.263 26.164 1.00 76.50 118 VAL A N 1
ATOM 959 C CA . VAL A 1 118 ? -19.070 0.692 24.880 1.00 76.50 118 VAL A CA 1
ATOM 960 C C . VAL A 1 118 ? -18.026 1.377 23.990 1.00 76.50 118 VAL A C 1
ATOM 962 O O . VAL A 1 118 ? -18.010 1.183 22.776 1.00 76.50 118 VAL A O 1
ATOM 965 N N . THR A 1 119 ? -17.120 2.157 24.585 1.00 73.69 119 THR A N 1
ATOM 966 C CA . THR A 1 119 ? -16.057 2.853 23.843 1.00 73.69 119 THR A CA 1
ATOM 967 C C . THR A 1 119 ? -15.050 1.870 23.237 1.00 73.69 119 THR A C 1
ATOM 969 O O . THR A 1 119 ? -14.616 2.066 22.104 1.00 73.69 119 THR A O 1
ATOM 972 N N . ILE A 1 120 ? -14.719 0.786 23.947 1.00 75.56 120 ILE A N 1
ATOM 973 C CA . ILE A 1 120 ? -13.816 -0.271 23.464 1.00 75.56 120 ILE A CA 1
ATOM 974 C C . ILE A 1 120 ? -14.356 -0.943 22.194 1.00 75.56 120 ILE A C 1
ATOM 976 O O . ILE A 1 120 ? -13.578 -1.186 21.270 1.00 75.56 120 ILE A O 1
ATOM 980 N N . ASP A 1 121 ? -15.664 -1.208 22.115 1.00 74.75 121 ASP A N 1
ATOM 981 C CA . ASP A 1 121 ? -16.273 -1.805 20.919 1.00 74.75 121 ASP A CA 1
ATOM 982 C C . ASP A 1 121 ? -16.138 -0.879 19.695 1.00 74.75 121 ASP A C 1
ATOM 984 O O . ASP A 1 121 ? -15.735 -1.330 18.624 1.00 74.75 121 ASP A O 1
ATOM 988 N N . ASN A 1 122 ? -16.360 0.430 19.865 1.00 70.50 122 ASN A N 1
ATOM 989 C CA . ASN A 1 122 ? -16.189 1.408 18.782 1.00 70.50 122 ASN A CA 1
ATOM 990 C C . ASN A 1 122 ? -14.725 1.531 18.324 1.00 70.50 122 ASN A C 1
ATOM 992 O O . ASN A 1 122 ? -14.449 1.573 17.126 1.00 70.50 122 ASN A O 1
ATOM 996 N N . VAL A 1 123 ? -13.781 1.574 19.271 1.00 70.12 123 VAL A N 1
ATOM 997 C CA . VAL A 1 123 ? -12.340 1.647 18.965 1.00 70.12 123 VAL A CA 1
ATOM 998 C C . VAL A 1 123 ? -11.876 0.395 18.218 1.00 70.12 123 VAL A C 1
ATOM 1000 O O . VAL A 1 123 ? -11.056 0.485 17.306 1.00 70.12 123 VAL A O 1
ATOM 1003 N N . LYS A 1 124 ? -12.413 -0.779 18.564 1.00 77.31 124 LYS A N 1
ATOM 1004 C CA . LYS A 1 124 ? -12.114 -2.034 17.870 1.00 77.31 124 LYS A CA 1
ATOM 1005 C C . LYS A 1 124 ? -12.555 -2.001 16.406 1.00 77.31 124 LYS A C 1
ATOM 1007 O O . LYS A 1 124 ? -11.781 -2.420 15.546 1.00 77.31 124 LYS A O 1
ATOM 1012 N N . ASP A 1 125 ? -13.766 -1.522 16.128 1.00 77.19 125 ASP A N 1
ATOM 1013 C CA . ASP A 1 125 ? -14.282 -1.439 14.757 1.00 77.19 125 ASP A CA 1
ATOM 1014 C C . ASP A 1 125 ? -13.448 -0.466 13.907 1.00 77.19 125 ASP A C 1
ATOM 1016 O O . ASP A 1 125 ? -13.048 -0.812 12.794 1.00 77.19 125 ASP A O 1
ATOM 1020 N N . GLN A 1 126 ? -13.086 0.697 14.466 1.00 66.00 126 GLN A N 1
ATOM 1021 C CA . GLN A 1 126 ? -12.177 1.651 13.816 1.00 66.00 126 GLN A CA 1
ATOM 1022 C C . GLN A 1 126 ? -10.808 1.029 13.510 1.00 66.00 126 GLN A C 1
ATOM 1024 O O . GLN A 1 126 ? -10.310 1.153 12.394 1.00 66.00 126 GLN A O 1
ATOM 1029 N N . LEU A 1 127 ? -10.225 0.296 14.464 1.00 72.56 127 LEU A N 1
ATOM 1030 C CA . LEU A 1 127 ? -8.921 -0.345 14.287 1.00 72.56 127 LEU A CA 1
ATOM 1031 C C . LEU A 1 127 ? -8.934 -1.418 13.183 1.00 72.56 127 LEU A C 1
ATOM 1033 O O . LEU A 1 127 ? -7.952 -1.579 12.455 1.00 72.56 127 LEU A O 1
ATOM 1037 N N . GLU A 1 128 ? -10.031 -2.168 13.047 1.00 78.75 128 GLU A N 1
ATOM 1038 C CA . GLU A 1 128 ? -10.179 -3.177 11.992 1.00 78.75 128 GLU A CA 1
ATOM 1039 C C . GLU A 1 128 ? -10.275 -2.528 10.600 1.00 78.75 128 GLU A C 1
ATOM 1041 O O . GLU A 1 128 ? -9.726 -3.060 9.630 1.00 78.75 128 GLU A O 1
ATOM 1046 N N . ASP A 1 129 ? -10.932 -1.373 10.490 1.00 73.69 129 ASP A N 1
ATOM 1047 C CA . ASP A 1 129 ? -11.012 -0.609 9.244 1.00 73.69 129 ASP A CA 1
ATOM 1048 C C . ASP A 1 129 ? -9.681 0.068 8.895 1.00 73.69 129 ASP A C 1
ATOM 1050 O O . ASP A 1 129 ? -9.205 -0.079 7.764 1.00 73.69 129 ASP A O 1
ATOM 1054 N N . ASP A 1 130 ? -9.008 0.683 9.870 1.00 71.50 130 ASP A N 1
ATOM 1055 C CA . ASP A 1 130 ? -7.664 1.247 9.698 1.00 71.50 130 ASP A CA 1
ATOM 1056 C C . ASP A 1 130 ? -6.674 0.182 9.215 1.00 71.50 130 ASP A C 1
ATOM 1058 O O . ASP A 1 130 ? -5.886 0.412 8.296 1.00 71.50 130 ASP A O 1
ATOM 1062 N N . LYS A 1 131 ? -6.758 -1.039 9.752 1.00 80.00 131 LYS A N 1
ATOM 1063 C CA . LYS A 1 131 ? -5.925 -2.166 9.315 1.00 80.00 131 LYS A CA 1
ATOM 1064 C C . LYS A 1 131 ? -6.155 -2.542 7.849 1.00 80.00 131 LYS A C 1
ATOM 1066 O O . LYS A 1 131 ? -5.196 -2.874 7.149 1.00 80.00 131 LYS A O 1
ATOM 1071 N N . LYS A 1 132 ? -7.402 -2.506 7.361 1.00 78.69 132 LYS A N 1
ATOM 107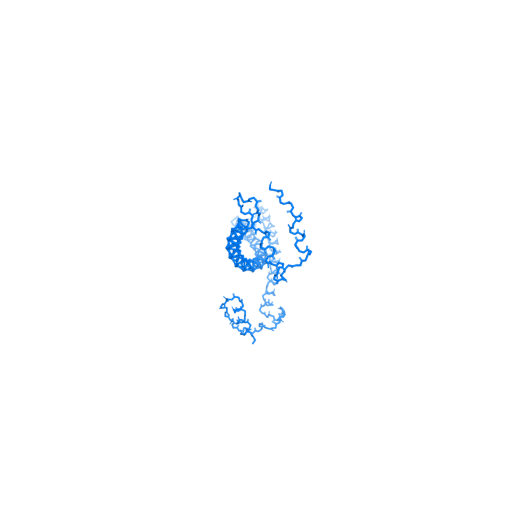2 C CA . LYS A 1 132 ? -7.702 -2.754 5.936 1.00 78.69 132 LYS A CA 1
ATOM 1073 C C . LYS A 1 132 ? -7.116 -1.653 5.056 1.00 78.69 132 LYS A C 1
ATOM 1075 O O . LYS A 1 132 ? -6.559 -1.959 4.003 1.00 78.69 132 LYS A O 1
ATOM 1080 N N . ILE A 1 133 ? -7.220 -0.399 5.496 1.00 74.31 133 ILE A N 1
ATOM 1081 C CA . ILE A 1 133 ? -6.681 0.768 4.789 1.00 74.31 133 ILE A CA 1
ATOM 1082 C C . ILE A 1 133 ? -5.152 0.691 4.710 1.00 74.31 133 ILE A C 1
ATOM 1084 O O . ILE A 1 133 ? -4.592 0.833 3.623 1.00 74.31 133 ILE A O 1
ATOM 1088 N N . ILE A 1 134 ? -4.477 0.398 5.827 1.00 78.19 134 ILE A N 1
ATOM 1089 C CA . ILE A 1 134 ? -3.018 0.223 5.871 1.00 78.19 134 ILE A CA 1
ATOM 1090 C C . ILE A 1 134 ? -2.590 -0.859 4.882 1.00 78.19 134 ILE A C 1
ATOM 1092 O O . ILE A 1 134 ? -1.729 -0.609 4.043 1.00 78.19 134 ILE A O 1
ATOM 1096 N N . LYS A 1 135 ? -3.251 -2.021 4.908 1.00 82.75 135 LYS A N 1
ATOM 1097 C CA . LYS A 1 135 ? -2.933 -3.121 3.994 1.00 82.75 135 LYS A CA 1
ATOM 1098 C C . LYS A 1 135 ? -3.086 -2.725 2.520 1.00 82.75 135 LYS A C 1
ATOM 1100 O O . LYS A 1 135 ? -2.230 -3.047 1.704 1.00 82.75 135 LYS A O 1
ATOM 1105 N N . PHE A 1 136 ? -4.141 -1.985 2.176 1.00 79.94 136 PHE A N 1
ATOM 1106 C CA . PHE A 1 136 ? -4.331 -1.466 0.818 1.00 79.94 136 PHE A CA 1
ATOM 1107 C C . PHE A 1 136 ? -3.196 -0.521 0.385 1.00 79.94 136 PHE A C 1
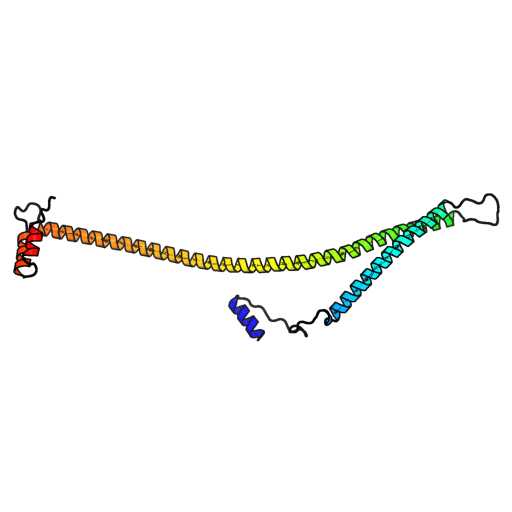ATOM 1109 O O . PHE A 1 136 ? -2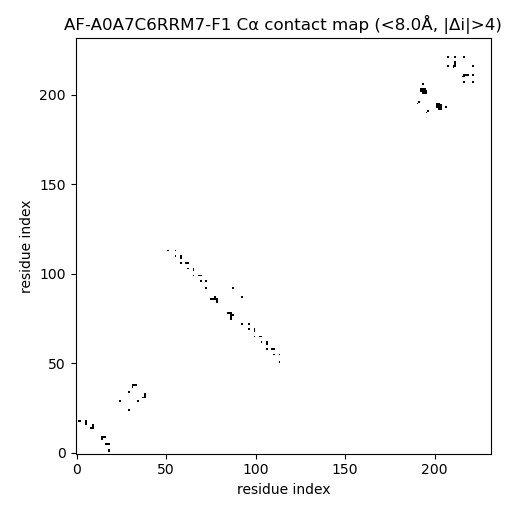.740 -0.578 -0.760 1.00 79.94 136 PHE A O 1
ATOM 1116 N N . PHE A 1 137 ? -2.721 0.349 1.280 1.00 73.38 137 PHE A N 1
ATOM 1117 C CA . PHE A 1 137 ? -1.593 1.233 0.984 1.00 73.38 137 PHE A CA 1
ATOM 1118 C C . PHE A 1 137 ? -0.258 0.483 0.892 1.00 73.38 137 PHE A C 1
ATOM 1120 O O . PHE A 1 137 ? 0.548 0.803 0.018 1.00 73.38 137 PHE A O 1
ATOM 1127 N N . GLU A 1 138 ? -0.030 -0.528 1.731 1.00 80.62 138 GLU A N 1
ATOM 1128 C CA . GLU A 1 138 ? 1.149 -1.402 1.659 1.00 80.62 138 GLU A CA 1
ATOM 1129 C C . GLU A 1 138 ? 1.223 -2.143 0.316 1.00 80.62 138 GLU A C 1
ATOM 1131 O O . GLU A 1 138 ? 2.257 -2.096 -0.358 1.00 80.62 138 GLU A O 1
ATOM 1136 N N . ASP A 1 139 ? 0.111 -2.745 -0.116 1.00 83.31 139 ASP A N 1
ATOM 1137 C CA . ASP A 1 139 ? 0.014 -3.447 -1.398 1.00 83.31 139 ASP A CA 1
ATOM 1138 C C . ASP A 1 139 ? 0.301 -2.488 -2.573 1.00 83.31 139 ASP A C 1
ATOM 1140 O O . ASP A 1 139 ? 1.112 -2.790 -3.455 1.00 83.31 139 ASP A O 1
ATOM 1144 N N . ASN A 1 140 ? -0.285 -1.283 -2.561 1.00 81.81 140 ASN A N 1
ATOM 1145 C CA . ASN A 1 140 ? -0.024 -0.265 -3.586 1.00 81.81 140 ASN A CA 1
ATOM 1146 C C . ASN A 1 140 ? 1.436 0.200 -3.611 1.00 81.81 140 ASN A C 1
ATOM 1148 O O . ASN A 1 140 ? 2.023 0.330 -4.688 1.00 81.81 140 ASN A O 1
ATOM 1152 N N . ASN A 1 141 ? 2.044 0.433 -2.448 1.00 81.06 141 ASN A N 1
ATOM 1153 C CA . ASN A 1 141 ? 3.446 0.835 -2.363 1.00 81.06 141 ASN A CA 1
ATOM 1154 C C . ASN A 1 141 ? 4.381 -0.256 -2.899 1.00 81.06 141 ASN A C 1
ATOM 1156 O O . ASN A 1 141 ? 5.345 0.052 -3.605 1.00 81.06 141 ASN A O 1
ATOM 1160 N N . SER A 1 142 ? 4.077 -1.528 -2.632 1.00 88.31 142 SER A N 1
ATOM 1161 C CA . SER A 1 142 ? 4.818 -2.667 -3.186 1.00 88.31 142 SER A CA 1
ATOM 1162 C C . SER A 1 142 ? 4.738 -2.714 -4.721 1.00 88.31 142 SER A C 1
ATOM 1164 O O . SER A 1 142 ? 5.763 -2.830 -5.409 1.00 88.31 142 SER A O 1
ATOM 1166 N N . LEU A 1 143 ? 3.538 -2.522 -5.283 1.00 88.81 143 LEU A N 1
ATOM 1167 C CA . LEU A 1 143 ? 3.329 -2.453 -6.734 1.00 88.81 143 LEU A CA 1
ATOM 1168 C C . LEU A 1 143 ? 4.086 -1.279 -7.372 1.00 88.81 143 LEU A C 1
ATOM 1170 O O . LEU A 1 143 ? 4.764 -1.454 -8.390 1.00 88.81 143 LEU A O 1
ATOM 1174 N N . LEU A 1 144 ? 4.019 -0.091 -6.765 1.00 88.31 144 LEU A N 1
ATOM 1175 C CA . LEU A 1 144 ? 4.745 1.093 -7.232 1.00 88.31 144 LEU A CA 1
ATOM 1176 C C . LEU A 1 144 ? 6.262 0.894 -7.175 1.00 88.31 144 LEU A C 1
ATOM 1178 O O . LEU A 1 144 ? 6.957 1.235 -8.132 1.00 88.31 144 LEU A O 1
ATOM 1182 N N . SER A 1 145 ? 6.777 0.295 -6.100 1.00 89.00 145 SER A N 1
ATOM 1183 C CA . SER A 1 145 ? 8.198 -0.040 -5.958 1.00 89.00 145 SER A CA 1
ATOM 1184 C C . SER A 1 145 ? 8.667 -0.974 -7.076 1.00 89.00 145 SER A C 1
ATOM 1186 O O . SER A 1 145 ? 9.685 -0.722 -7.726 1.00 89.00 145 SER A O 1
ATOM 1188 N N . THR A 1 146 ? 7.877 -2.004 -7.383 1.00 91.62 146 THR A N 1
ATOM 1189 C CA . THR A 1 146 ? 8.169 -2.950 -8.469 1.00 91.62 146 THR A CA 1
ATOM 1190 C C . THR A 1 146 ? 8.167 -2.261 -9.834 1.00 91.62 146 THR A C 1
ATOM 1192 O O . THR A 1 146 ? 9.095 -2.435 -10.628 1.00 91.62 146 THR A O 1
ATOM 1195 N N . ARG A 1 147 ? 7.171 -1.405 -10.096 1.00 89.69 147 ARG A N 1
ATOM 1196 C CA . ARG A 1 147 ? 7.093 -0.627 -11.339 1.00 89.69 147 ARG A CA 1
ATOM 1197 C C . ARG A 1 147 ? 8.272 0.334 -11.491 1.00 89.69 147 ARG A C 1
ATOM 1199 O O . ARG A 1 147 ? 8.820 0.434 -12.586 1.00 89.69 147 ARG A O 1
ATOM 1206 N N . ASN A 1 148 ? 8.689 0.995 -10.413 1.00 92.44 148 ASN A N 1
ATOM 1207 C CA . ASN A 1 148 ? 9.863 1.867 -10.416 1.00 92.44 148 ASN A CA 1
ATOM 1208 C C . ASN A 1 148 ? 11.146 1.096 -10.732 1.00 92.44 148 ASN A C 1
ATOM 1210 O O . ASN A 1 148 ? 11.917 1.536 -11.579 1.00 92.44 148 ASN A O 1
ATOM 1214 N N . LYS A 1 149 ? 11.352 -0.085 -10.136 1.00 95.25 149 LYS A N 1
ATOM 1215 C CA . LYS A 1 149 ? 12.503 -0.941 -10.471 1.00 95.25 149 LYS A CA 1
ATOM 1216 C C . LYS A 1 149 ? 12.522 -1.314 -11.956 1.00 95.25 149 LYS A C 1
ATOM 1218 O O . LYS A 1 149 ? 13.560 -1.203 -12.603 1.00 95.25 149 LYS A O 1
ATOM 1223 N N . ALA A 1 150 ? 11.373 -1.704 -12.513 1.00 94.44 150 ALA A N 1
ATOM 1224 C CA . ALA A 1 150 ? 11.263 -2.052 -13.929 1.00 94.44 150 ALA A CA 1
ATOM 1225 C C . ALA A 1 150 ? 11.528 -0.852 -14.856 1.00 94.44 150 ALA A C 1
ATOM 1227 O O . ALA A 1 150 ? 12.180 -1.002 -15.889 1.00 94.44 150 ALA A O 1
ATOM 1228 N N . LEU A 1 151 ? 11.036 0.338 -14.496 1.00 96.56 151 LEU A N 1
ATOM 1229 C CA . LEU A 1 151 ? 11.292 1.568 -15.248 1.00 96.56 151 LEU A CA 1
ATOM 1230 C C . LEU A 1 151 ? 12.762 1.985 -15.179 1.00 96.56 151 LEU A C 1
ATOM 1232 O O . LEU A 1 151 ? 13.325 2.313 -16.218 1.00 96.56 151 LEU A O 1
ATOM 1236 N N . ASN A 1 152 ? 13.394 1.902 -14.007 1.00 95.62 152 ASN A N 1
ATOM 1237 C CA . ASN A 1 152 ? 14.815 2.211 -13.846 1.00 95.62 152 ASN A CA 1
ATOM 1238 C C . ASN A 1 152 ? 15.693 1.292 -14.697 1.00 95.62 152 ASN A C 1
ATOM 1240 O O . ASN A 1 152 ? 16.583 1.776 -15.385 1.00 95.62 152 ASN A O 1
ATOM 1244 N N . LYS A 1 153 ? 15.391 -0.012 -14.738 1.00 96.88 153 LYS A N 1
ATOM 1245 C CA . LYS A 1 153 ? 16.109 -0.948 -15.614 1.00 96.88 153 LYS A CA 1
ATOM 1246 C C . LYS A 1 153 ? 15.971 -0.567 -17.092 1.00 96.88 153 LYS A C 1
ATOM 1248 O O . LYS A 1 153 ? 16.958 -0.526 -17.817 1.00 96.88 153 LYS A O 1
ATOM 1253 N N . LYS A 1 154 ? 14.752 -0.240 -17.539 1.00 96.75 154 LYS A N 1
ATOM 1254 C CA . LYS A 1 154 ? 14.522 0.229 -18.917 1.00 96.75 154 LYS A CA 1
ATOM 1255 C C . LYS A 1 154 ? 15.262 1.532 -19.209 1.00 96.75 154 LYS A C 1
ATOM 1257 O O . LYS A 1 154 ? 15.723 1.715 -20.329 1.00 96.75 154 LYS A O 1
ATOM 1262 N N . LEU A 1 155 ? 15.344 2.440 -18.240 1.00 97.69 155 LEU A N 1
ATOM 1263 C CA . LEU A 1 155 ? 16.070 3.697 -18.387 1.00 97.69 155 LEU A CA 1
ATOM 1264 C C . LEU A 1 155 ? 17.568 3.437 -18.578 1.00 97.69 155 LEU A C 1
ATOM 1266 O O . LEU A 1 155 ? 18.137 3.934 -19.542 1.00 97.69 155 LEU A O 1
ATOM 1270 N N . GLU A 1 156 ? 18.163 2.588 -17.742 1.00 97.94 156 GLU A N 1
ATOM 1271 C CA . GLU A 1 156 ? 19.575 2.200 -17.833 1.00 97.94 156 GLU A CA 1
ATOM 1272 C C . GLU A 1 156 ? 19.907 1.541 -19.185 1.00 97.94 156 GLU A C 1
ATOM 1274 O O . GLU A 1 156 ? 20.878 1.908 -19.847 1.00 97.94 156 GLU A O 1
ATOM 1279 N N . GLU A 1 157 ? 19.053 0.627 -19.662 1.00 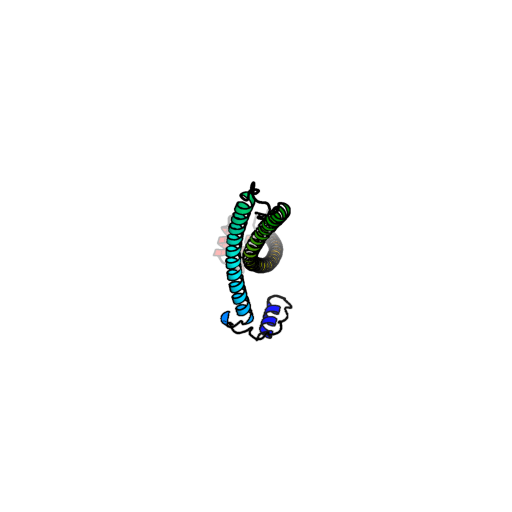98.00 157 GLU A N 1
ATOM 1280 C CA . GLU A 1 157 ? 19.188 0.017 -20.994 1.00 98.00 157 GLU A CA 1
ATOM 1281 C C . GLU A 1 157 ? 19.164 1.072 -22.115 1.00 98.00 157 GLU A C 1
ATOM 1283 O O . GLU A 1 157 ? 19.937 0.996 -23.074 1.00 98.00 157 GLU A O 1
ATOM 1288 N N . LYS A 1 158 ? 18.286 2.079 -22.006 1.00 97.75 158 LYS A N 1
ATOM 1289 C CA . LYS A 1 158 ? 18.194 3.169 -22.987 1.00 97.75 158 LYS A CA 1
ATOM 1290 C C . LYS A 1 158 ? 19.396 4.106 -22.921 1.00 97.75 158 LYS A C 1
ATOM 1292 O O . LYS A 1 158 ? 19.884 4.496 -23.977 1.00 97.75 158 LYS A O 1
ATOM 1297 N N . GLU A 1 159 ? 19.886 4.437 -21.732 1.00 98.31 159 GLU A N 1
ATOM 1298 C CA . GLU A 1 159 ? 21.086 5.259 -21.551 1.00 98.31 159 GLU A CA 1
ATOM 1299 C C . GLU A 1 159 ? 22.324 4.588 -22.149 1.00 98.31 159 GLU A C 1
ATOM 1301 O O . GLU A 1 159 ? 23.086 5.234 -22.867 1.00 98.31 159 GLU A O 1
ATOM 1306 N N . ASN A 1 160 ? 22.495 3.282 -21.930 1.00 98.12 160 ASN A N 1
ATOM 1307 C CA . ASN A 1 160 ? 23.589 2.527 -22.541 1.00 98.12 160 ASN A CA 1
ATOM 1308 C C . ASN A 1 160 ? 23.480 2.526 -24.068 1.00 98.12 160 ASN A C 1
ATOM 1310 O O . ASN A 1 160 ? 24.463 2.802 -24.753 1.00 98.12 160 ASN A O 1
ATOM 1314 N N . ARG A 1 161 ? 22.272 2.331 -24.612 1.00 98.06 161 ARG A N 1
ATOM 1315 C CA . ARG A 1 161 ? 22.068 2.389 -26.063 1.00 98.06 161 ARG A CA 1
ATOM 1316 C C . ARG A 1 161 ? 22.357 3.773 -26.649 1.00 98.06 161 ARG A C 1
ATOM 1318 O O . ARG A 1 161 ? 22.844 3.864 -27.771 1.00 98.06 161 ARG A O 1
ATOM 1325 N N . ILE A 1 162 ? 22.052 4.845 -25.919 1.00 98.44 162 ILE A N 1
ATOM 1326 C CA . ILE A 1 162 ? 22.392 6.211 -26.337 1.00 98.44 162 ILE A CA 1
ATOM 1327 C C . ILE A 1 162 ? 23.911 6.377 -26.409 1.00 98.44 162 ILE A C 1
ATOM 1329 O O . ILE A 1 162 ? 24.399 6.847 -27.432 1.00 98.44 162 ILE A O 1
ATOM 1333 N N . LYS A 1 163 ? 24.655 5.928 -25.390 1.00 98.38 163 LYS A N 1
ATOM 1334 C CA . LYS A 1 163 ? 26.127 5.995 -25.389 1.00 98.38 163 LYS A CA 1
ATOM 1335 C C . LYS A 1 163 ? 26.737 5.252 -26.579 1.00 98.38 163 LYS A C 1
ATOM 1337 O O . LYS A 1 163 ? 27.559 5.821 -27.288 1.00 98.38 163 LYS A O 1
ATOM 1342 N N . GLU A 1 164 ? 26.280 4.028 -26.854 1.00 98.31 164 GLU A N 1
ATOM 1343 C CA . GLU A 1 164 ? 26.724 3.254 -28.027 1.00 98.31 164 GLU A CA 1
ATOM 1344 C C . GLU A 1 164 ? 26.489 4.021 -29.338 1.00 98.31 164 GLU A C 1
ATOM 1346 O O . GLU A 1 164 ? 27.375 4.124 -30.185 1.00 98.31 164 GLU A O 1
ATOM 1351 N N . LEU A 1 165 ? 25.298 4.606 -29.502 1.00 98.50 165 LEU A N 1
ATOM 1352 C CA . LEU A 1 165 ? 24.955 5.383 -30.693 1.00 98.50 165 LEU A CA 1
ATOM 1353 C C . LEU A 1 165 ? 25.786 6.667 -30.817 1.00 98.50 165 LEU A C 1
ATOM 1355 O O . LEU A 1 165 ? 26.131 7.069 -31.929 1.00 98.50 165 LEU A O 1
ATOM 1359 N N . GLU A 1 166 ? 26.106 7.329 -29.706 1.00 98.12 166 GLU A N 1
ATOM 1360 C CA . GLU A 1 166 ? 26.985 8.502 -29.693 1.00 98.12 166 GLU A CA 1
ATOM 1361 C C . GLU A 1 166 ? 28.410 8.145 -30.137 1.00 98.12 166 GLU A C 1
ATOM 1363 O O . GLU A 1 166 ? 29.000 8.866 -30.952 1.00 98.12 166 GLU A O 1
ATOM 1368 N N . GLU A 1 167 ? 28.939 7.012 -29.670 1.00 97.88 167 GLU A N 1
ATOM 1369 C CA . GLU A 1 167 ? 30.244 6.484 -30.077 1.00 97.88 167 GLU A CA 1
ATOM 1370 C C . GLU A 1 167 ? 30.273 6.122 -31.569 1.00 97.88 167 GLU A C 1
ATOM 1372 O O . GLU A 1 167 ? 31.157 6.584 -32.303 1.00 97.88 167 GLU A O 1
ATOM 1377 N N . GLU A 1 168 ? 29.276 5.371 -32.050 1.00 97.94 168 GLU A N 1
ATOM 1378 C CA . GLU A 1 168 ? 29.130 5.026 -33.470 1.00 97.94 168 GLU A CA 1
ATOM 1379 C C . GLU A 1 168 ? 29.053 6.287 -34.346 1.00 97.94 168 GLU A C 1
ATOM 1381 O O . GLU A 1 168 ? 29.752 6.401 -35.356 1.00 97.94 168 GLU A O 1
ATOM 1386 N N . ASN A 1 169 ? 28.258 7.282 -33.944 1.00 98.12 169 ASN A N 1
ATOM 1387 C CA . ASN A 1 169 ? 28.109 8.539 -34.678 1.00 98.12 169 ASN A CA 1
ATOM 1388 C C . ASN A 1 169 ? 29.416 9.351 -34.696 1.00 98.12 169 ASN A C 1
ATOM 1390 O O . ASN A 1 169 ? 29.782 9.928 -35.723 1.00 98.12 169 ASN A O 1
ATOM 1394 N N . SER A 1 170 ? 30.164 9.369 -33.588 1.00 97.69 170 SER A N 1
ATOM 1395 C CA . SER A 1 170 ? 31.493 9.988 -33.527 1.00 97.69 170 SER A CA 1
ATOM 1396 C C . SER A 1 170 ? 32.470 9.327 -34.505 1.00 97.69 170 SER A C 1
ATOM 1398 O O . SER A 1 170 ? 33.127 10.024 -35.286 1.00 97.69 170 SER A O 1
ATOM 1400 N N . SER A 1 171 ? 32.505 7.992 -34.532 1.00 97.19 171 SER A N 1
ATOM 1401 C CA . SER A 1 171 ? 33.320 7.213 -35.471 1.00 97.19 171 SER A CA 1
ATOM 1402 C C . SER A 1 171 ? 32.947 7.513 -36.927 1.00 97.19 171 SER A C 1
ATOM 1404 O O . SER A 1 171 ? 33.800 7.907 -37.725 1.00 97.19 171 SER A O 1
ATOM 1406 N N . LEU A 1 172 ? 31.652 7.473 -37.260 1.00 97.88 172 LEU A N 1
ATOM 1407 C CA . LEU A 1 172 ? 31.153 7.801 -38.599 1.00 97.88 172 LEU A CA 1
ATOM 1408 C C . LEU A 1 172 ? 31.543 9.218 -39.031 1.00 97.88 172 LEU A C 1
ATOM 1410 O O . LEU A 1 172 ? 31.995 9.424 -40.159 1.00 97.88 172 LEU A O 1
ATOM 1414 N N . ARG A 1 173 ? 31.433 10.208 -38.135 1.00 96.88 173 ARG A N 1
ATOM 1415 C CA . ARG A 1 173 ? 31.871 11.586 -38.411 1.00 96.88 173 ARG A CA 1
ATOM 1416 C C . ARG A 1 173 ? 33.361 11.657 -38.735 1.00 96.88 173 ARG A C 1
ATOM 1418 O O . ARG A 1 173 ? 33.744 12.416 -39.628 1.00 96.88 173 ARG A O 1
ATOM 1425 N N . GLN A 1 174 ? 34.202 10.889 -38.041 1.00 97.12 174 GLN A N 1
ATOM 1426 C CA . GLN A 1 174 ? 35.636 10.816 -38.336 1.00 97.12 174 GLN A CA 1
ATOM 1427 C C . GLN A 1 174 ? 35.896 10.169 -39.700 1.00 97.12 174 GLN A C 1
ATOM 1429 O O . GLN A 1 174 ? 36.652 10.725 -40.499 1.00 97.12 174 GLN A O 1
ATOM 1434 N N . THR A 1 175 ? 35.220 9.063 -40.015 1.00 95.81 175 THR A N 1
ATOM 1435 C CA . THR A 1 175 ? 35.325 8.391 -41.318 1.00 95.81 175 THR A CA 1
ATOM 1436 C C . THR A 1 175 ? 34.898 9.307 -42.467 1.00 95.81 175 THR A C 1
ATOM 1438 O O . THR A 1 175 ? 35.608 9.418 -43.466 1.00 95.81 175 THR A O 1
ATOM 1441 N N . ILE A 1 176 ? 33.788 10.035 -42.318 1.00 95.81 176 ILE A N 1
ATOM 1442 C CA . ILE A 1 176 ? 33.319 11.002 -43.322 1.00 95.81 176 ILE A CA 1
ATOM 1443 C C . ILE A 1 176 ? 34.347 12.120 -43.524 1.00 95.81 176 ILE A C 1
ATOM 1445 O O . ILE A 1 176 ? 34.647 12.471 -44.665 1.00 95.81 176 ILE A O 1
ATOM 1449 N N . ARG A 1 177 ? 34.927 12.664 -42.443 1.00 94.25 177 ARG A N 1
ATOM 1450 C CA . ARG A 1 177 ? 36.004 13.667 -42.544 1.00 94.25 177 ARG A CA 1
ATOM 1451 C C . ARG A 1 177 ? 37.217 13.114 -43.291 1.00 94.25 177 ARG A C 1
ATOM 1453 O O . ARG A 1 177 ? 37.715 13.779 -44.194 1.00 94.25 177 ARG A O 1
ATOM 1460 N N . TYR A 1 178 ? 37.638 11.890 -42.977 1.00 93.88 178 TYR A N 1
ATOM 1461 C CA . TYR A 1 178 ? 38.744 11.224 -43.664 1.00 93.88 178 TYR A CA 1
ATOM 1462 C C . TYR A 1 178 ? 38.497 11.098 -45.174 1.00 93.88 178 TYR A C 1
ATOM 1464 O O . TYR A 1 178 ? 39.352 11.481 -45.976 1.00 93.88 178 TYR A O 1
ATOM 1472 N N . PHE A 1 179 ? 37.321 10.607 -45.580 1.00 90.44 179 PHE A N 1
ATOM 1473 C CA . PHE A 1 179 ? 36.979 10.481 -46.998 1.00 90.44 179 PHE A CA 1
ATOM 1474 C C . PHE A 1 179 ? 36.840 11.836 -47.687 1.00 90.44 179 PHE A C 1
ATOM 1476 O O . PHE A 1 179 ? 37.324 11.989 -48.807 1.00 90.44 179 PHE A O 1
ATOM 1483 N N . LYS A 1 180 ? 36.260 12.838 -47.016 1.00 90.06 180 LYS A N 1
ATOM 1484 C CA . LYS A 1 180 ? 36.195 14.213 -47.525 1.00 90.06 180 LYS A CA 1
ATOM 1485 C C . LYS A 1 180 ? 37.594 14.769 -47.802 1.00 90.06 180 LYS A C 1
ATOM 1487 O O . LYS A 1 180 ? 37.827 15.321 -48.873 1.00 90.06 180 LYS A O 1
ATOM 1492 N N . ASP A 1 181 ? 38.547 14.563 -46.895 1.00 87.62 181 ASP A N 1
ATOM 1493 C CA . ASP A 1 181 ? 39.934 14.998 -47.085 1.00 87.62 181 ASP A CA 1
ATOM 1494 C C . ASP A 1 181 ? 40.632 14.256 -48.230 1.00 87.62 181 ASP A C 1
ATOM 1496 O O . ASP A 1 181 ? 41.373 14.864 -49.007 1.00 87.62 181 ASP A O 1
ATOM 1500 N N . LYS A 1 182 ? 40.393 12.946 -48.370 1.00 86.31 182 LYS A N 1
ATOM 1501 C CA . LYS A 1 182 ? 40.901 12.158 -49.504 1.00 86.31 182 LYS A CA 1
ATOM 1502 C C . LYS A 1 182 ? 40.325 12.642 -50.830 1.00 86.31 182 LYS A C 1
ATOM 1504 O O . LYS A 1 182 ? 41.088 12.829 -51.775 1.00 86.31 182 LYS A O 1
ATOM 1509 N N . PHE A 1 183 ? 39.019 12.888 -50.882 1.00 81.50 183 PHE A N 1
ATOM 1510 C CA . PHE A 1 183 ? 38.342 13.402 -52.067 1.00 81.50 183 PHE A CA 1
ATOM 1511 C C . PHE A 1 183 ? 38.875 14.787 -52.447 1.00 81.50 183 PHE A C 1
ATOM 1513 O O . PHE A 1 183 ? 39.260 14.996 -53.591 1.00 81.50 183 PHE A O 1
ATOM 1520 N N . ASN A 1 184 ? 39.035 15.694 -51.479 1.00 77.69 184 ASN A N 1
ATOM 1521 C CA . ASN A 1 184 ? 39.637 17.009 -51.709 1.00 77.69 184 ASN A CA 1
ATOM 1522 C C . ASN A 1 184 ? 41.062 16.911 -52.278 1.00 77.69 184 ASN A C 1
ATOM 1524 O O . ASN A 1 184 ? 41.415 17.659 -53.187 1.00 77.69 184 ASN A O 1
ATOM 1528 N N . LYS A 1 185 ? 41.892 15.988 -51.769 1.00 78.44 185 LYS A N 1
ATOM 1529 C CA . LYS A 1 185 ? 43.245 15.746 -52.305 1.00 78.44 185 LYS A CA 1
ATOM 1530 C C . LYS A 1 185 ? 43.210 15.197 -53.730 1.00 78.44 185 LYS A C 1
ATOM 1532 O O . LYS A 1 185 ? 44.019 15.618 -54.549 1.00 78.44 185 LYS A O 1
ATOM 1537 N N . LEU A 1 186 ? 42.284 14.285 -54.025 1.00 74.25 186 LEU A N 1
ATOM 1538 C CA . LEU A 1 186 ? 42.099 13.747 -55.371 1.00 74.25 186 LEU A CA 1
ATOM 1539 C C . LEU A 1 186 ? 41.667 14.844 -56.350 1.00 74.25 186 LEU A C 1
ATOM 1541 O O . LEU A 1 186 ? 42.269 14.972 -57.410 1.00 74.25 186 LEU A O 1
ATOM 1545 N N . VAL A 1 187 ? 40.684 15.665 -55.971 1.00 71.94 187 VAL A N 1
ATOM 1546 C CA . VAL A 1 187 ? 40.230 16.812 -56.769 1.00 71.94 187 VAL A CA 1
ATOM 1547 C C . VAL A 1 187 ? 41.388 17.771 -57.036 1.00 71.94 187 VAL A C 1
ATOM 1549 O O . VAL A 1 187 ? 41.609 18.118 -58.190 1.00 71.94 187 VAL A O 1
ATOM 1552 N N . LYS A 1 188 ? 42.184 18.131 -56.018 1.00 73.12 188 LYS A N 1
ATOM 1553 C CA . LYS A 1 188 ? 43.383 18.969 -56.201 1.00 73.12 188 LYS A CA 1
ATOM 1554 C C . LYS A 1 188 ? 44.400 18.342 -57.149 1.00 73.12 188 LYS A C 1
ATOM 1556 O O . LYS A 1 188 ? 44.903 19.031 -58.023 1.00 73.12 188 LYS A O 1
ATOM 1561 N N . LEU A 1 189 ? 44.675 17.044 -57.022 1.00 72.38 189 LEU A N 1
ATOM 1562 C CA . LEU A 1 189 ? 45.595 16.343 -57.920 1.00 72.38 189 LEU A CA 1
ATOM 1563 C C . LEU A 1 189 ? 45.091 16.370 -59.369 1.00 72.38 189 LEU A C 1
ATOM 1565 O O . LEU A 1 189 ? 45.865 16.642 -60.282 1.00 72.38 189 LEU A O 1
ATOM 1569 N N . ILE A 1 190 ? 43.800 16.104 -59.583 1.00 68.06 190 ILE A N 1
ATOM 1570 C CA . ILE A 1 190 ? 43.168 16.196 -60.904 1.00 68.06 190 ILE A CA 1
ATOM 1571 C C . ILE A 1 190 ? 43.288 17.630 -61.429 1.00 68.06 190 ILE A C 1
ATOM 1573 O O . ILE A 1 190 ? 43.730 17.821 -62.558 1.00 68.06 190 ILE A O 1
ATOM 1577 N N . GLN A 1 191 ? 42.983 18.632 -60.601 1.00 64.00 191 GLN A N 1
ATOM 1578 C CA . GLN A 1 191 ? 43.110 20.043 -60.960 1.00 64.00 191 GLN A CA 1
ATOM 1579 C C . GLN A 1 191 ? 44.553 20.414 -61.338 1.00 64.00 191 GLN A C 1
ATOM 1581 O O . GLN A 1 191 ? 44.779 21.013 -62.381 1.00 64.00 191 GLN A O 1
ATOM 1586 N N . GLU A 1 192 ? 45.550 20.005 -60.556 1.00 63.72 192 GLU A N 1
ATOM 1587 C CA . GLU A 1 192 ? 46.970 20.241 -60.843 1.00 63.72 192 GLU A CA 1
ATOM 1588 C C . GLU A 1 192 ? 47.433 19.544 -62.130 1.00 63.72 192 GLU A C 1
ATOM 1590 O O . GLU A 1 192 ? 48.228 20.101 -62.889 1.00 63.72 192 GLU A O 1
ATOM 1595 N N . LYS A 1 193 ? 46.952 18.324 -62.400 1.00 65.81 193 LYS A N 1
ATOM 1596 C CA . LYS A 1 193 ? 47.333 17.553 -63.593 1.00 65.81 193 LYS A CA 1
ATOM 1597 C C . LYS A 1 193 ? 46.646 18.044 -64.864 1.00 65.81 193 LYS A C 1
ATOM 1599 O O . LYS A 1 193 ? 47.284 18.047 -65.912 1.00 65.81 193 LYS A O 1
ATOM 1604 N N . LEU A 1 194 ? 45.387 18.463 -64.771 1.00 62.91 194 LEU A N 1
ATOM 1605 C CA . LEU A 1 194 ? 44.597 18.963 -65.895 1.00 62.91 194 LEU A CA 1
ATOM 1606 C C . LEU A 1 194 ? 44.865 20.452 -66.177 1.00 62.91 194 LEU A C 1
ATOM 1608 O O . LEU A 1 194 ? 44.985 20.843 -67.335 1.00 62.91 194 LEU A O 1
ATOM 1612 N N . PHE A 1 195 ? 45.029 21.283 -65.147 1.00 61.72 195 PHE A N 1
ATOM 1613 C CA . PHE A 1 195 ? 45.117 22.745 -65.284 1.00 61.72 195 PHE A CA 1
ATOM 1614 C C . PHE A 1 195 ? 46.493 23.343 -64.950 1.00 61.72 195 PHE A C 1
ATOM 1616 O O . PHE A 1 195 ? 46.651 24.548 -65.089 1.00 61.72 195 PHE A O 1
ATOM 1623 N N . GLY A 1 196 ? 47.480 22.528 -64.547 1.00 54.28 196 GLY A N 1
ATOM 1624 C CA . GLY A 1 196 ? 48.915 22.841 -64.415 1.00 54.28 196 GLY A CA 1
ATOM 1625 C C . GLY A 1 196 ? 49.303 24.307 -64.183 1.00 54.28 196 GLY A C 1
ATOM 1626 O O . GLY A 1 196 ? 49.413 25.072 -65.139 1.00 54.28 196 GLY A O 1
ATOM 1627 N N . TRP A 1 197 ? 49.631 24.675 -62.938 1.00 47.41 197 TRP A N 1
ATOM 1628 C CA . TRP A 1 197 ? 50.112 26.021 -62.593 1.00 47.41 197 TRP A CA 1
ATOM 1629 C C . TRP A 1 197 ? 51.221 26.508 -63.545 1.00 47.41 197 TRP A C 1
ATOM 1631 O O . TRP A 1 197 ? 52.298 25.917 -63.629 1.00 47.41 197 TRP A O 1
ATOM 1641 N N . GLY A 1 198 ? 50.936 27.598 -64.266 1.00 54.06 198 GLY A N 1
ATOM 1642 C CA . GLY A 1 198 ? 51.899 28.312 -65.107 1.00 54.06 198 GLY A CA 1
ATOM 1643 C C . GLY A 1 198 ? 52.125 27.763 -66.522 1.00 54.06 198 GLY A C 1
ATOM 1644 O O . GLY A 1 198 ? 52.996 28.282 -67.221 1.00 54.06 198 GLY A O 1
ATOM 1645 N N . LYS A 1 199 ? 51.373 26.757 -66.994 1.00 54.12 199 LYS A N 1
ATOM 1646 C CA . LYS A 1 199 ? 51.448 26.328 -68.405 1.00 54.12 199 LYS A CA 1
ATOM 1647 C C . LYS A 1 199 ? 50.462 27.133 -69.259 1.00 54.12 199 LYS A C 1
ATOM 1649 O O . LYS A 1 199 ? 49.265 27.095 -69.018 1.00 54.12 199 LYS A O 1
ATOM 1654 N N . LYS A 1 200 ? 50.976 27.834 -70.281 1.00 53.59 200 LYS A N 1
ATOM 1655 C CA . LYS A 1 200 ? 50.190 28.638 -71.247 1.00 53.59 200 LYS A CA 1
ATOM 1656 C C . LYS A 1 200 ? 49.147 27.838 -72.038 1.00 53.59 200 LYS A C 1
ATOM 1658 O O . LYS A 1 200 ? 48.282 28.447 -72.652 1.00 53.59 200 LYS A O 1
ATOM 1663 N N . ASP A 1 201 ? 49.249 26.512 -72.036 1.00 59.31 201 ASP A N 1
ATOM 1664 C CA . ASP A 1 201 ? 48.324 25.624 -72.729 1.00 59.31 201 ASP A CA 1
ATOM 1665 C C . ASP A 1 201 ? 47.853 24.543 -71.744 1.00 59.31 201 ASP A C 1
ATOM 1667 O O . ASP A 1 201 ? 48.681 23.764 -71.245 1.00 59.31 201 ASP A O 1
ATOM 1671 N N . PRO A 1 202 ? 46.569 24.540 -71.353 1.00 61.12 202 PRO A N 1
ATOM 1672 C CA . PRO A 1 202 ? 46.112 23.710 -70.258 1.00 61.12 202 PRO A CA 1
ATOM 1673 C C . PRO A 1 202 ? 46.015 22.242 -70.694 1.00 61.12 202 PRO A C 1
ATOM 1675 O O . PRO A 1 202 ? 45.411 21.885 -71.705 1.00 61.12 202 PRO A O 1
ATOM 1678 N N . MET A 1 203 ? 46.642 21.366 -69.908 1.00 62.06 203 MET A N 1
ATOM 1679 C CA . MET A 1 203 ? 46.849 19.948 -70.224 1.00 62.06 203 MET A CA 1
ATOM 1680 C C . MET A 1 203 ? 45.529 19.151 -70.312 1.00 62.06 203 MET A C 1
ATOM 1682 O O . MET A 1 203 ? 45.510 18.070 -70.900 1.00 62.06 203 MET A O 1
ATOM 1686 N N . TYR A 1 204 ? 44.421 19.706 -69.797 1.00 65.94 204 TYR A N 1
ATOM 1687 C CA . TYR A 1 204 ? 43.073 19.152 -69.915 1.00 65.94 204 TYR A CA 1
ATOM 1688 C C . TYR A 1 204 ? 42.622 19.034 -71.364 1.00 65.94 204 TYR A C 1
ATOM 1690 O O . TYR A 1 204 ? 41.906 18.091 -71.664 1.00 65.94 204 TYR A O 1
ATOM 1698 N N . LYS A 1 205 ? 43.069 19.917 -72.270 1.00 68.62 205 LYS A N 1
ATOM 1699 C CA . LYS A 1 205 ? 42.690 19.834 -73.687 1.00 68.62 205 LYS A CA 1
ATOM 1700 C C . LYS A 1 205 ? 43.144 18.518 -74.305 1.00 68.62 205 LYS A C 1
ATOM 1702 O O . LYS A 1 205 ? 42.336 17.838 -74.914 1.00 68.62 205 LYS A O 1
ATOM 1707 N N . LYS A 1 206 ? 44.381 18.091 -74.026 1.00 68.38 206 LYS A N 1
ATOM 1708 C CA . LYS A 1 206 ? 44.895 16.784 -74.474 1.00 68.38 206 LYS A CA 1
ATOM 1709 C C . LYS A 1 206 ? 44.165 15.612 -73.829 1.00 68.38 206 LYS A C 1
ATOM 1711 O O . LYS A 1 206 ? 43.943 14.603 -74.477 1.00 68.38 206 LYS A O 1
ATOM 1716 N N . PHE A 1 207 ? 43.792 15.734 -72.557 1.00 70.56 207 PHE A N 1
ATOM 1717 C CA . PHE A 1 207 ? 43.045 14.684 -71.865 1.00 70.56 207 PHE A CA 1
ATOM 1718 C C . PHE A 1 207 ? 41.611 14.548 -72.402 1.00 70.56 207 PHE A C 1
ATOM 1720 O O . PHE A 1 207 ? 41.151 13.439 -72.640 1.00 70.56 207 PHE A O 1
ATOM 1727 N N . VAL A 1 208 ? 40.923 15.667 -72.634 1.00 69.06 208 VAL A N 1
ATOM 1728 C CA . VAL A 1 208 ? 39.586 15.717 -73.245 1.00 69.06 208 VAL A CA 1
ATOM 1729 C C . VAL A 1 208 ? 39.638 15.215 -74.688 1.00 69.06 208 VAL A C 1
ATOM 1731 O O . VAL A 1 208 ? 38.797 14.412 -75.076 1.00 69.06 208 VAL A O 1
ATOM 1734 N N . GLU A 1 209 ? 40.660 15.604 -75.450 1.00 70.94 209 GLU A N 1
ATOM 1735 C CA . GLU A 1 209 ? 40.906 15.129 -76.815 1.00 70.94 209 GLU A CA 1
ATOM 1736 C C . GLU A 1 209 ? 41.191 13.616 -76.851 1.00 70.94 209 GLU A C 1
ATOM 1738 O O . GLU A 1 209 ? 40.611 12.909 -77.669 1.00 70.94 209 GLU A O 1
ATOM 1743 N N . ASP A 1 210 ? 41.988 13.076 -75.921 1.00 74.19 210 ASP A N 1
ATOM 1744 C CA . ASP A 1 210 ? 42.221 11.629 -75.789 1.00 74.19 210 ASP A CA 1
ATOM 1745 C C . ASP A 1 210 ? 40.943 10.854 -75.426 1.00 74.19 210 ASP A C 1
ATOM 1747 O O . ASP A 1 210 ? 40.728 9.742 -75.916 1.00 74.19 210 ASP A O 1
ATOM 1751 N N . LEU A 1 211 ? 40.089 11.415 -74.565 1.00 75.12 211 LEU A N 1
ATOM 1752 C CA . LEU A 1 211 ? 38.809 10.805 -74.200 1.00 75.12 211 LEU A CA 1
ATOM 1753 C C . LEU A 1 211 ? 37.801 10.856 -75.355 1.00 75.12 211 LEU A C 1
ATOM 1755 O O . LEU A 1 211 ? 37.106 9.868 -75.596 1.00 75.12 211 LEU A O 1
ATOM 1759 N N . TYR A 1 212 ? 37.766 11.959 -76.101 1.00 72.50 212 TYR A N 1
ATOM 1760 C CA . TYR A 1 212 ? 36.968 12.095 -77.316 1.00 72.50 212 TYR A CA 1
ATOM 1761 C C . TYR A 1 212 ? 37.436 11.112 -78.401 1.00 72.50 212 TYR A C 1
ATOM 1763 O O . TYR A 1 212 ? 36.643 10.339 -78.930 1.00 72.50 212 TYR A O 1
ATOM 1771 N N . ASN A 1 213 ? 38.748 11.025 -78.647 1.00 77.25 213 ASN A N 1
ATOM 1772 C CA . ASN A 1 213 ? 39.342 10.102 -79.622 1.00 77.25 213 ASN A CA 1
ATOM 1773 C C . ASN A 1 213 ? 39.125 8.619 -79.275 1.00 77.25 213 ASN A C 1
ATOM 1775 O O . ASN A 1 213 ? 39.162 7.762 -80.157 1.00 77.25 213 ASN A O 1
ATOM 1779 N N . LYS A 1 214 ? 38.899 8.295 -77.996 1.00 83.69 214 LYS A N 1
ATOM 1780 C CA . LYS A 1 214 ? 38.537 6.945 -77.538 1.00 83.69 214 LYS A CA 1
ATOM 1781 C C . LYS A 1 214 ? 37.024 6.695 -77.491 1.00 83.69 214 LYS A C 1
ATOM 1783 O O . LYS A 1 214 ? 36.623 5.653 -76.976 1.00 83.69 214 LYS A O 1
ATOM 1788 N N . ASN A 1 215 ? 36.201 7.605 -78.025 1.00 75.88 215 ASN A N 1
ATOM 1789 C CA . ASN A 1 215 ? 34.732 7.579 -77.967 1.00 75.88 215 ASN A CA 1
ATOM 1790 C C . ASN A 1 215 ? 34.173 7.482 -76.532 1.00 75.88 215 ASN A C 1
ATOM 1792 O O . ASN A 1 215 ? 33.121 6.885 -76.313 1.00 75.88 215 ASN A O 1
ATOM 1796 N N . ILE A 1 216 ? 34.896 8.016 -75.543 1.00 72.44 216 ILE A N 1
ATOM 1797 C CA . ILE A 1 216 ? 34.444 8.075 -74.144 1.00 72.44 216 ILE A CA 1
ATOM 1798 C C . ILE A 1 216 ? 33.628 9.351 -73.897 1.00 72.44 216 ILE A C 1
ATOM 1800 O O . ILE A 1 216 ? 32.707 9.324 -73.088 1.00 72.44 216 ILE A O 1
ATOM 1804 N N . LEU A 1 217 ? 33.968 10.444 -74.587 1.00 74.81 217 LEU A N 1
ATOM 1805 C CA . LEU A 1 217 ? 33.211 11.698 -74.605 1.00 74.81 217 LEU A CA 1
ATOM 1806 C C . LEU A 1 217 ? 32.664 11.937 -76.010 1.00 74.81 217 LEU A C 1
ATOM 1808 O O . LEU A 1 217 ? 33.348 11.630 -76.990 1.00 74.81 217 LEU A O 1
ATOM 1812 N N . ASP A 1 218 ? 31.471 12.513 -76.106 1.00 74.12 218 ASP A N 1
ATOM 1813 C CA . ASP A 1 218 ? 30.905 12.951 -77.378 1.00 74.12 218 ASP A CA 1
ATOM 1814 C C . ASP A 1 218 ? 31.120 14.456 -77.637 1.00 74.12 218 ASP A C 1
ATOM 1816 O O . ASP A 1 218 ? 31.750 15.186 -76.867 1.00 74.12 218 ASP A O 1
ATOM 1820 N N . ASN A 1 219 ? 30.629 14.930 -78.784 1.00 75.69 219 ASN A N 1
ATOM 1821 C CA . ASN A 1 219 ? 30.794 16.324 -79.197 1.00 75.69 219 ASN A CA 1
ATOM 1822 C C . ASN A 1 219 ? 30.075 17.324 -78.277 1.00 75.69 219 ASN A C 1
ATOM 1824 O O . ASN A 1 219 ? 30.448 18.500 -78.261 1.00 75.69 219 ASN A O 1
ATOM 1828 N N . ASP A 1 220 ? 29.042 16.900 -77.553 1.00 74.06 220 ASP A N 1
ATOM 1829 C CA . ASP A 1 220 ? 28.287 17.767 -76.653 1.00 74.06 220 ASP A CA 1
ATOM 1830 C C . ASP A 1 220 ? 28.934 17.806 -75.258 1.00 74.06 220 ASP A C 1
ATOM 1832 O O . ASP A 1 220 ? 28.986 18.876 -74.636 1.00 74.06 220 ASP A O 1
ATOM 1836 N N . ASP A 1 221 ? 29.555 16.704 -74.827 1.00 69.44 221 ASP A N 1
ATOM 1837 C CA . ASP A 1 221 ? 30.399 16.638 -73.630 1.00 69.44 221 ASP A CA 1
ATOM 1838 C C . ASP A 1 221 ? 31.615 17.571 -73.739 1.00 69.44 221 ASP A C 1
ATOM 1840 O O . ASP A 1 221 ? 31.873 18.380 -72.843 1.00 69.44 221 ASP A O 1
ATOM 1844 N N . VAL A 1 222 ? 32.344 17.522 -74.863 1.00 68.19 222 VAL A N 1
ATOM 1845 C CA . VAL A 1 222 ? 33.533 18.366 -75.096 1.00 68.19 222 VAL A CA 1
ATOM 1846 C C . VAL A 1 222 ? 33.170 19.853 -75.078 1.00 68.19 222 VAL A C 1
ATOM 1848 O O . VAL A 1 222 ? 33.810 20.640 -74.376 1.00 68.19 222 VAL A O 1
ATOM 1851 N N . LYS A 1 223 ? 32.089 20.245 -75.768 1.00 70.88 223 LYS A N 1
ATOM 1852 C CA . LYS A 1 223 ? 31.599 21.637 -75.776 1.00 70.88 223 LYS A CA 1
ATOM 1853 C C . LYS A 1 223 ? 31.208 22.136 -74.387 1.00 70.88 223 LYS A C 1
ATOM 1855 O O . LYS A 1 223 ? 31.343 23.326 -74.106 1.00 70.88 223 LYS A O 1
ATOM 1860 N N . SER A 1 224 ? 30.690 21.253 -73.536 1.00 66.31 224 SER A N 1
ATOM 1861 C CA . SER A 1 224 ? 30.281 21.599 -72.172 1.00 66.31 224 SER A CA 1
ATOM 1862 C C . SER A 1 224 ? 31.489 21.851 -71.264 1.00 66.31 224 SER A C 1
ATOM 1864 O O . SER A 1 224 ? 31.435 22.736 -70.413 1.00 66.31 224 SER A O 1
ATOM 1866 N N . ILE A 1 225 ? 32.596 21.134 -71.483 1.00 65.81 225 ILE A N 1
ATOM 1867 C CA . ILE A 1 225 ? 33.857 21.323 -70.751 1.00 65.81 225 ILE A CA 1
ATOM 1868 C C . ILE A 1 225 ? 34.574 22.609 -71.199 1.00 65.81 225 ILE A C 1
ATOM 1870 O O . ILE A 1 225 ? 35.131 23.314 -70.362 1.00 65.81 225 ILE A O 1
ATOM 1874 N N . GLU A 1 226 ? 34.528 22.954 -72.490 1.00 63.09 226 GLU A N 1
ATOM 1875 C CA . GLU A 1 226 ? 35.139 24.185 -73.027 1.00 63.09 226 GLU A CA 1
ATOM 1876 C C . GLU A 1 226 ? 34.374 25.470 -72.671 1.00 63.09 226 GLU A C 1
ATOM 1878 O O . GLU A 1 226 ? 34.986 26.527 -72.555 1.00 63.09 226 GLU A O 1
ATOM 1883 N N . LYS A 1 227 ? 33.048 25.396 -72.484 1.00 56.97 227 LYS A N 1
ATOM 1884 C CA . LYS A 1 227 ? 32.209 26.535 -72.056 1.00 56.97 227 LYS A CA 1
ATOM 1885 C C . LYS A 1 227 ? 32.321 26.870 -70.569 1.00 56.97 227 LYS A C 1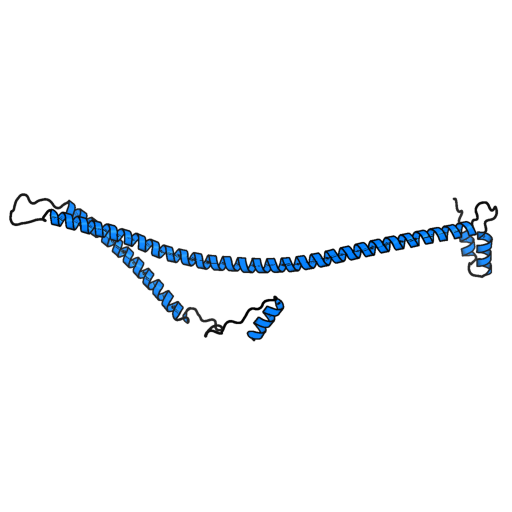
ATOM 1887 O O . LYS A 1 227 ? 31.795 27.898 -70.145 1.00 56.97 227 LYS A O 1
ATOM 1892 N N . GLY A 1 228 ? 32.952 26.007 -69.776 1.00 51.62 228 GLY A N 1
ATOM 1893 C CA . GLY A 1 228 ? 33.293 26.314 -68.396 1.00 51.62 228 GLY A CA 1
ATOM 1894 C C . GLY A 1 228 ? 34.448 27.307 -68.353 1.00 51.62 228 GLY A C 1
ATOM 1895 O O . GLY A 1 228 ? 35.592 26.898 -68.167 1.00 51.62 228 GLY A O 1
ATOM 1896 N N . ASP A 1 229 ? 34.159 28.601 -68.509 1.00 44.06 229 ASP A N 1
ATOM 1897 C CA . ASP A 1 229 ? 35.055 29.663 -68.053 1.00 44.06 229 ASP A CA 1
ATOM 1898 C C . ASP A 1 229 ? 35.237 29.478 -66.542 1.00 44.06 229 ASP A C 1
ATOM 1900 O O . ASP A 1 229 ? 34.418 29.905 -65.727 1.00 44.06 229 ASP A O 1
ATOM 1904 N N . TYR A 1 230 ? 36.293 28.767 -66.149 1.00 49.50 230 TYR A N 1
ATOM 1905 C CA . TYR A 1 230 ? 36.768 28.782 -64.775 1.00 49.50 230 TYR A CA 1
ATOM 1906 C C . TYR A 1 230 ? 37.370 30.170 -64.522 1.00 49.50 230 TYR A C 1
ATOM 1908 O O . TYR A 1 230 ? 38.587 30.349 -64.590 1.00 49.50 230 TYR A O 1
ATOM 1916 N N . GLU A 1 231 ? 36.513 31.160 -64.260 1.00 35.78 231 GLU A N 1
ATOM 1917 C CA . GLU A 1 231 ? 36.908 32.341 -63.497 1.00 35.78 231 GLU A CA 1
ATOM 1918 C C . GLU A 1 231 ? 37.352 31.843 -62.114 1.00 35.78 231 GLU A C 1
ATOM 1920 O O . GLU A 1 231 ? 36.542 31.425 -61.283 1.00 35.78 231 GLU A O 1
ATOM 1925 N N . LEU A 1 232 ? 38.674 31.769 -61.943 1.00 36.31 232 LEU A N 1
ATOM 1926 C CA . LEU A 1 232 ? 39.362 31.527 -60.675 1.00 36.31 232 LEU A CA 1
ATOM 1927 C C . LEU A 1 232 ? 39.170 32.702 -59.715 1.00 36.31 232 LEU A C 1
ATOM 1929 O O . LEU A 1 232 ? 39.373 33.855 -60.159 1.00 36.31 232 LEU A O 1
#

Foldseek 3Di:
DVVVVVVVVCVVPVHDDDDDDDDPPPPDPQPCVNPPVSVVVVVVVVVVVVVLVVLLVVLVVLLVVLVVVVVVLVPDDDDPDDPPDCSDDPVVSVVVNVVSVVSNVVSVVSVVVSVVVVVVVVVVVVVVVVVVVVVVVVVVVVVVVVVVVVVVVVVVVVVVVVVVVVVVVVVVVVVVVVVVVVVVVVVVVCCCQQQPPPDPDGNVVVVLVVCVVVVNDDPVRSVVVVPPPPPD

Mean predicted aligned error: 17.74 Å

Secondary structure (DSSP, 8-state):
-HHHHHHHHHHHHT---------TTTTS---GGG-HHHHHHHHHHHHHHHHHHHHHHHHHHHHHHHHHHHHHHHHPPPPSS-TT--S--HHHHHHHHHHHHHHHHHHHHHHHHHHHHHHHHHHHHHHHHHHHHHHHHHHHHHHHHHHHHHHHHHHHHHHHHHHHHHHHHHHHHHHHHHHHHHHHHHHHHHHHHHH-TT-SS-THHHHHHHHHHTTSS-HHHHHHHHT-----

pLDDT: mean 77.09, std 14.12, range [35.78, 98.5]

Radius of gyration: 54.35 Å; Cα contacts (8 Å, |Δi|>4): 62; chains: 1; bounding box: 92×59×156 Å

Sequence (232 aa):
MRGLCIESFNNEYGLDDVLKEKLKGRNKDINSKDMDGYQKMKNQLEKNKVKLEQADNKSKKLDTSSNEINDILSNLKQSKLNKNTYLLNEEDKIKLEKYVDEVKITNKDFQEMNLLSVTIDNVKDQLEDDKKIIKFFEDNNSLLSTRNKALNKKLEEKENRIKELEEENSSLRQTIRYFKDKFNKLVKLIQEKLFGWGKKDPMYKKFVEDLYNKNILDNDDVKSIEKGDYEL

Solvent-accessible surface area (backbone atoms only — not comparable to full-atom values): 13390 Å² total; per-residue (Å²): 106,72,66,58,50,45,52,52,49,19,66,76,69,75,50,88,74,75,87,74,81,86,57,93,64,83,85,54,93,69,53,72,86,74,35,67,69,57,46,52,50,52,54,49,52,55,52,48,53,54,48,50,55,53,48,51,56,48,43,58,49,48,51,51,52,43,49,54,51,50,53,52,60,71,67,63,69,86,76,91,82,59,98,88,56,82,84,70,58,70,69,61,48,52,53,49,54,51,50,42,51,53,49,50,53,53,45,49,57,49,51,53,51,51,54,50,56,59,49,50,54,54,53,50,56,50,53,57,51,50,51,54,52,52,51,54,51,51,55,50,51,54,52,50,51,52,51,50,53,56,49,52,53,53,48,53,55,49,53,54,51,49,51,53,52,53,52,52,50,52,51,50,53,52,54,51,50,53,50,51,51,50,49,53,50,51,53,49,51,51,46,48,64,28,55,32,92,91,50,97,67,52,50,38,57,59,53,53,48,53,34,37,77,67,70,74,39,54,79,67,55,53,53,55,61,69,66,56,77,77,83,125